Protein AF-0000000079820701 (afdb_homodimer)

Nearest PDB structures (foldseek):
  6puw-assembly1_A-2  TM=5.693E-01  e=1.554E+00  Saccharolobus solfataricus P2
  4y1d-assembly1_B  TM=5.508E-01  e=1.455E+00  Human immunodeficiency virus 1
  3hpg-assembly2_F  TM=4.164E-01  e=2.024E+00  Visna/maedi virus EV1 KV1772
  8gju-assembly1_K  TM=3.578E-01  e=2.466E+00  Homo sapiens
  6voy-assembly1_D  TM=5.155E-01  e=9.852E+00  Saccharolobus solfataricus P2

InterPro domains:
  IPR049251 Domain of unknown function DUF6884 [PF21818] (2-113)

Foldseek 3Di:
DDPVVVVVVVCCVVPHPADWDADPQPGTHGPPDPPDPPSDDCPPPDLVRLLVVLVVVQVVVCVVPVQLDEEDEDPDDPSNCDNCNVVSSVVSPYHYYYPQPPHDPVVSVVVVVVVD/DDPVVVVVVVCCVPPHPADWDADPQPGTHGPPDPPDPPSDDCPPPDLVRLLVVLVVVQVVVCVVPVQLDEEDEDPDDPSNCDNCNVVSSVVSPYHYYYPQPPHDPVVVVVVVVVVD

Structure (mmCIF, N/CA/C/O backbone):
data_AF-0000000079820701-model_v1
#
loop_
_entity.id
_entity.type
_entity.pdbx_d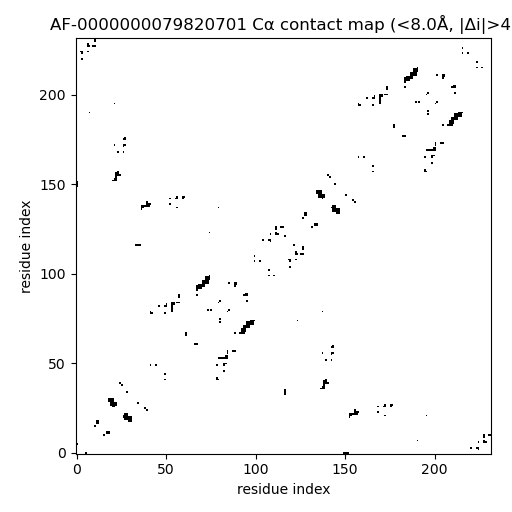escription
1 polymer 'DUF6884 domain-containing protein'
#
loop_
_atom_site.group_PDB
_atom_site.id
_atom_site.type_symbol
_atom_site.label_atom_id
_atom_site.label_alt_id
_atom_site.label_comp_id
_atom_site.label_asym_id
_atom_site.label_entity_id
_atom_site.label_seq_id
_atom_site.pdbx_PDB_ins_code
_atom_site.Cartn_x
_atom_site.Cartn_y
_atom_site.Cartn_z
_atom_site.occupancy
_atom_site.B_iso_or_equiv
_atom_site.auth_seq_id
_atom_site.auth_comp_id
_atom_site.auth_asym_id
_atom_site.auth_atom_id
_atom_site.pdbx_PDB_model_num
ATOM 1 N N . MET A 1 1 ? -4.242 -2.938 11.914 1 54 1 MET A N 1
ATOM 2 C CA . MET A 1 1 ? -4.184 -1.496 12.148 1 54 1 MET A CA 1
ATOM 3 C C . MET A 1 1 ? -3.914 -1.191 13.617 1 54 1 MET A C 1
ATOM 5 O O . MET A 1 1 ? -4.453 -1.857 14.5 1 54 1 MET A O 1
ATOM 9 N N . SER A 1 2 ? -2.832 -0.406 13.797 1 71.56 2 SER A N 1
ATOM 10 C CA . SER A 1 2 ? -2.408 -0.143 15.172 1 71.56 2 SER A CA 1
ATOM 11 C C . SER A 1 2 ? -3.424 0.724 15.906 1 71.56 2 SER A C 1
ATOM 13 O O . SER A 1 2 ? -4.164 1.486 15.281 1 71.56 2 SER A O 1
ATOM 15 N N . PRO A 1 3 ? -3.705 0.426 17.203 1 79.81 3 PRO A N 1
ATOM 16 C CA . PRO A 1 3 ? -4.602 1.26 18 1 79.81 3 PRO A CA 1
ATOM 17 C C . PRO A 1 3 ? -4.348 2.754 17.812 1 79.81 3 PRO A C 1
ATOM 19 O O . PRO A 1 3 ? -5.293 3.547 17.797 1 79.81 3 PRO A O 1
ATOM 22 N N . LEU A 1 4 ? -3.156 3.09 17.641 1 84.81 4 LEU A N 1
ATOM 23 C CA . LEU A 1 4 ? -2.803 4.492 17.453 1 84.81 4 LEU A CA 1
ATOM 24 C C . LEU A 1 4 ? -3.369 5.031 16.141 1 84.81 4 LEU A C 1
ATOM 26 O O . LEU A 1 4 ? -3.934 6.125 16.109 1 84.81 4 LEU A O 1
ATOM 30 N N . PHE A 1 5 ? -3.266 4.305 15.148 1 84.44 5 PHE A N 1
ATOM 31 C CA . PHE A 1 5 ? -3.805 4.734 13.867 1 84.44 5 PHE A CA 1
ATOM 32 C C . PHE A 1 5 ? -5.324 4.828 13.922 1 84.44 5 PHE A C 1
ATOM 34 O O . PHE A 1 5 ? -5.914 5.766 13.375 1 84.44 5 PHE A O 1
ATOM 41 N N . THR A 1 6 ? -5.844 3.869 14.539 1 83.38 6 THR A N 1
ATOM 42 C CA . THR A 1 6 ? -7.293 3.887 14.695 1 83.38 6 THR A CA 1
ATOM 43 C C . THR A 1 6 ? -7.746 5.156 15.406 1 83.38 6 THR A C 1
ATOM 45 O O . THR A 1 6 ? -8.727 5.785 15.008 1 83.38 6 THR A O 1
ATOM 48 N N . GLY A 1 7 ? -7.121 5.477 16.422 1 87.88 7 GLY A N 1
ATOM 49 C CA . GLY A 1 7 ? -7.41 6.711 17.125 1 87.88 7 GLY A CA 1
ATOM 50 C C . GLY A 1 7 ? -7.223 7.949 16.266 1 87.88 7 GLY A C 1
ATOM 51 O O . GLY A 1 7 ? -8.047 8.859 16.297 1 87.88 7 GLY A O 1
ATOM 52 N N . ARG A 1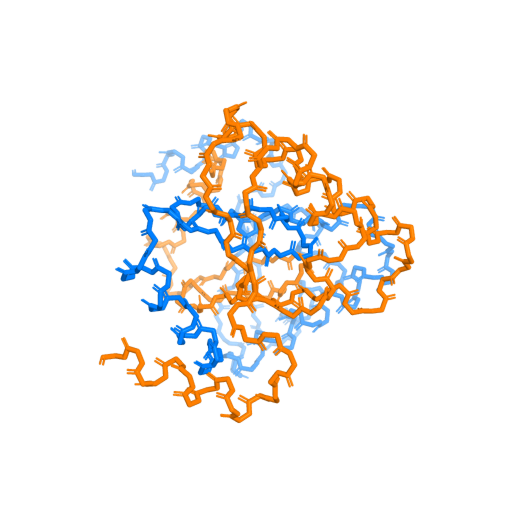 8 ? -6.16 7.996 15.516 1 90.5 8 ARG A N 1
ATOM 53 C CA . ARG A 1 8 ? -5.887 9.117 14.617 1 90.5 8 ARG A CA 1
ATOM 54 C C . ARG A 1 8 ? -6.988 9.266 13.578 1 90.5 8 ARG A C 1
ATOM 56 O O . ARG A 1 8 ? -7.465 10.375 13.312 1 90.5 8 ARG A O 1
ATOM 63 N N . ARG A 1 9 ? -7.312 8.211 13.047 1 87.81 9 ARG A N 1
ATOM 64 C CA . ARG A 1 9 ? -8.352 8.227 12.023 1 87.81 9 ARG A CA 1
ATOM 65 C C . ARG A 1 9 ? -9.68 8.703 12.594 1 87.81 9 ARG A C 1
ATOM 67 O O . ARG A 1 9 ? -10.344 9.547 11.992 1 87.81 9 ARG A O 1
ATOM 74 N N . ALA A 1 10 ? -10.031 8.125 13.672 1 89.75 10 ALA A N 1
ATOM 75 C CA . ALA A 1 10 ? -11.289 8.523 14.305 1 89.75 10 ALA A CA 1
ATOM 76 C C . ALA A 1 10 ? -11.312 10.016 14.594 1 89.75 10 ALA A C 1
ATOM 78 O O . ALA A 1 10 ? -12.336 10.68 14.391 1 89.75 10 ALA A O 1
ATOM 79 N N . TRP A 1 11 ? -10.227 10.539 15.078 1 93.62 11 TRP A N 1
ATOM 80 C CA . TRP A 1 11 ? -10.094 11.969 15.336 1 93.62 11 TRP A CA 1
ATOM 81 C C . TRP A 1 11 ? -10.297 12.773 14.055 1 93.62 11 TRP A C 1
ATOM 83 O O . TRP A 1 11 ? -11.078 13.727 14.031 1 93.62 11 TRP A O 1
ATOM 93 N N . ALA A 1 12 ? -9.625 12.383 13 1 92.81 12 ALA A N 1
ATOM 94 C CA . ALA A 1 12 ? -9.68 13.102 11.734 1 92.81 12 ALA A CA 1
ATOM 95 C C . ALA A 1 12 ? -11.094 13.086 11.156 1 92.81 12 ALA A C 1
ATOM 97 O O . ALA A 1 12 ? -11.586 14.109 10.672 1 92.81 12 ALA A O 1
ATOM 98 N N . GLU A 1 13 ? -11.711 11.969 11.289 1 91.62 13 GLU A N 1
ATOM 99 C CA . GLU A 1 13 ? -13.055 11.812 10.742 1 91.62 13 GLU A CA 1
ATOM 100 C C . GLU A 1 13 ? -14.062 12.664 11.5 1 91.62 13 GLU A C 1
ATOM 102 O O . GLU A 1 13 ? -15.039 13.148 10.922 1 91.62 13 GLU A O 1
ATOM 107 N N . ARG A 1 14 ? -13.789 12.883 12.758 1 93.12 14 ARG A N 1
ATOM 108 C CA . ARG A 1 14 ? -14.727 13.602 13.609 1 93.12 14 ARG A CA 1
ATOM 109 C C . ARG A 1 14 ? -14.445 15.102 13.586 1 93.12 14 ARG A C 1
ATOM 111 O O . ARG A 1 14 ? -15.367 15.914 13.695 1 93.12 14 ARG A O 1
ATOM 118 N N . HIS A 1 15 ? -13.18 15.508 13.398 1 94.56 15 HIS A N 1
ATOM 119 C CA . HIS A 1 15 ? -12.82 16.891 13.703 1 94.56 15 HIS A CA 1
ATOM 120 C C . HIS A 1 15 ? -12.352 17.625 12.453 1 94.56 15 HIS A C 1
ATOM 122 O O . HIS A 1 15 ? -12.227 18.859 12.461 1 94.56 15 HIS A O 1
ATOM 128 N N . CYS A 1 16 ? -12.156 16.922 11.422 1 94.12 16 CYS A N 1
ATOM 129 C CA . CYS A 1 16 ? -11.602 17.562 10.234 1 94.12 16 CYS A CA 1
ATOM 130 C C . CYS A 1 16 ? -12.578 17.484 9.062 1 94.12 16 CYS A C 1
ATOM 132 O O . CYS A 1 16 ? -13.383 16.547 8.977 1 94.12 16 CYS A O 1
ATOM 134 N N . ASP A 1 17 ? -12.523 18.516 8.211 1 93.25 17 ASP A N 1
ATOM 135 C CA . ASP A 1 17 ? -13.359 18.5 7.016 1 93.25 17 ASP A CA 1
ATOM 136 C C . ASP A 1 17 ? -12.922 17.406 6.055 1 93.25 17 ASP A C 1
ATOM 138 O O . ASP A 1 17 ? -13.742 16.828 5.344 1 93.25 17 ASP A O 1
ATOM 142 N N . THR A 1 18 ? -11.57 17.219 5.918 1 91.94 18 THR A N 1
ATOM 143 C CA . THR A 1 18 ? -10.969 16.156 5.133 1 91.94 18 THR A CA 1
ATOM 144 C C . THR A 1 18 ? -9.68 15.656 5.789 1 91.94 18 THR A C 1
ATOM 146 O O . THR A 1 18 ? -9.188 16.266 6.738 1 91.94 18 THR A O 1
ATOM 149 N N . TRP A 1 19 ? -9.336 14.391 5.441 1 93.12 19 TRP A N 1
ATOM 150 C CA . TRP A 1 19 ? -8.094 13.852 5.98 1 93.12 19 TRP A CA 1
ATOM 151 C C . TRP A 1 19 ? -7.43 12.906 4.984 1 93.12 19 TRP A C 1
ATOM 153 O O . TRP A 1 19 ? -8.055 12.484 4.012 1 93.12 19 TRP A O 1
ATOM 163 N N . TYR A 1 20 ? -6.113 12.789 5.176 1 91.25 20 TYR A N 1
ATOM 164 C CA . TYR A 1 20 ? -5.297 11.945 4.312 1 91.25 20 TYR A CA 1
ATOM 165 C C . TYR A 1 20 ? -4.41 11.016 5.137 1 91.25 20 TYR A C 1
ATOM 167 O O . TYR A 1 20 ? -4.062 11.336 6.277 1 91.25 20 TYR A O 1
ATOM 175 N N . VAL A 1 21 ? -4.086 9.953 4.516 1 86.5 21 VAL A N 1
ATOM 176 C CA . VAL A 1 21 ? -3.039 9.086 5.035 1 86.5 21 VAL A CA 1
ATOM 177 C C . VAL A 1 21 ? -1.747 9.305 4.25 1 86.5 21 VAL A C 1
ATOM 179 O O . VAL A 1 21 ? -1.775 9.469 3.029 1 86.5 21 VAL A O 1
ATOM 182 N N . VAL A 1 22 ? -0.662 9.383 4.988 1 87.25 22 VAL A N 1
ATOM 183 C CA . VAL A 1 22 ? 0.621 9.477 4.301 1 87.25 22 VAL A CA 1
ATOM 184 C C . VAL A 1 22 ? 1.36 8.141 4.406 1 87.25 22 VAL A C 1
ATOM 186 O O . VAL A 1 22 ? 1.304 7.473 5.441 1 87.25 22 VAL A O 1
ATOM 189 N N . SER A 1 23 ? 1.969 7.754 3.299 1 80.75 23 SER A N 1
ATOM 190 C CA . SER A 1 23 ? 2.814 6.566 3.246 1 80.75 23 SER A CA 1
ATOM 191 C C . SER A 1 23 ? 4.121 6.848 2.512 1 80.75 23 SER A C 1
ATOM 193 O O . SER A 1 23 ? 4.168 7.707 1.628 1 80.75 23 SER A O 1
ATOM 195 N N . ALA A 1 24 ? 5.172 6.199 2.979 1 78.5 24 ALA A N 1
ATOM 196 C CA . ALA A 1 24 ? 6.461 6.344 2.305 1 78.5 24 ALA A CA 1
ATOM 197 C C . ALA A 1 24 ? 6.34 6.02 0.819 1 78.5 24 ALA A C 1
ATOM 199 O O . ALA A 1 24 ? 6.98 6.664 -0.017 1 78.5 24 ALA A O 1
ATOM 200 N N 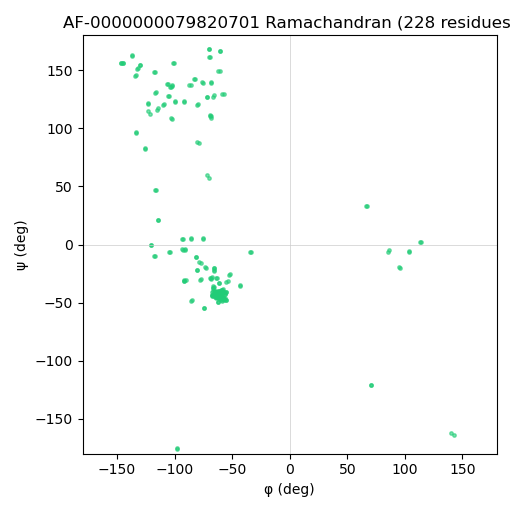. LEU A 1 25 ? 5.488 5.16 0.494 1 72.12 25 LEU A N 1
ATOM 201 C CA . LEU A 1 25 ? 5.391 4.672 -0.878 1 72.12 25 LEU A CA 1
ATOM 202 C C . LEU A 1 25 ? 4.504 5.586 -1.716 1 72.12 25 LEU A C 1
ATOM 204 O O . LEU A 1 25 ? 4.906 6.039 -2.791 1 72.12 25 LEU A O 1
ATOM 208 N N . HIS A 1 26 ? 3.32 5.969 -1.272 1 75.12 26 HIS A N 1
ATOM 209 C CA . HIS A 1 26 ? 2.307 6.625 -2.092 1 75.12 26 HIS A CA 1
ATOM 210 C C . HIS A 1 26 ? 2.23 8.117 -1.788 1 75.12 26 HIS A C 1
ATOM 212 O O . HIS A 1 26 ? 1.608 8.875 -2.535 1 75.12 26 HIS A O 1
ATOM 218 N N . GLY A 1 27 ? 2.975 8.5 -0.773 1 82.81 27 GLY A N 1
ATOM 219 C CA . GLY A 1 27 ? 2.826 9.883 -0.344 1 82.81 27 GLY A CA 1
ATOM 220 C C . GLY A 1 27 ? 1.496 10.164 0.333 1 82.81 27 GLY A C 1
ATOM 221 O O . GLY A 1 27 ? 1.171 9.539 1.348 1 82.81 27 GLY A O 1
ATOM 222 N N . LEU A 1 28 ? 0.81 11.109 -0.327 1 87.81 28 LEU A N 1
ATOM 223 C CA . LEU A 1 28 ? -0.474 11.539 0.217 1 87.81 28 LEU A CA 1
ATOM 224 C C . LEU A 1 28 ? -1.616 10.711 -0.37 1 87.81 28 LEU A C 1
ATOM 226 O O . LEU A 1 28 ? -1.787 10.664 -1.59 1 87.81 28 LEU A O 1
ATOM 230 N N . ILE A 1 29 ? -2.393 10.062 0.502 1 81.94 29 ILE A N 1
ATOM 231 C CA . ILE A 1 29 ? -3.463 9.18 0.06 1 81.94 29 ILE A CA 1
ATOM 232 C C . ILE A 1 29 ? -4.793 9.641 0.649 1 81.94 29 ILE A C 1
ATOM 234 O O . ILE A 1 29 ? -4.926 9.773 1.868 1 81.94 29 ILE A O 1
ATOM 238 N N . HIS A 1 30 ? -5.719 9.922 -0.235 1 85.12 30 HIS A N 1
ATOM 239 C CA . HIS A 1 30 ? -7.074 10.195 0.231 1 85.12 30 HIS A CA 1
ATOM 240 C C . HIS A 1 30 ? -7.793 8.906 0.623 1 85.12 30 HIS A C 1
ATOM 242 O O . HIS A 1 30 ? -7.621 7.871 -0.028 1 85.12 30 HIS A O 1
ATOM 248 N N . PRO A 1 31 ? -8.562 8.977 1.736 1 75.69 31 PRO A N 1
ATOM 249 C CA . PRO A 1 31 ? -9.227 7.758 2.215 1 75.69 31 PRO A CA 1
ATOM 250 C C . PRO A 1 31 ? -10.055 7.074 1.133 1 75.69 31 PRO A C 1
ATOM 252 O O . PRO A 1 31 ? -10.258 5.855 1.177 1 75.69 31 PRO A O 1
ATOM 255 N N . ASN A 1 32 ? -10.492 7.84 0.187 1 71.12 32 ASN A N 1
ATOM 256 C CA . ASN A 1 32 ? -11.328 7.277 -0.867 1 71.12 32 ASN A CA 1
ATOM 257 C C . ASN A 1 32 ? -10.5 6.844 -2.07 1 71.12 32 ASN A C 1
ATOM 259 O O . ASN A 1 32 ? -11.039 6.336 -3.057 1 71.12 32 ASN A O 1
ATOM 263 N N . ASP A 1 33 ? -9.203 7.18 -1.904 1 66.25 33 ASP A N 1
ATOM 264 C CA . ASP A 1 33 ? -8.336 6.746 -2.996 1 66.25 33 ASP A CA 1
ATOM 265 C C . ASP A 1 33 ? -8.25 5.223 -3.049 1 66.25 33 ASP A C 1
ATOM 267 O O . ASP A 1 33 ? -8.195 4.562 -2.01 1 66.25 33 ASP A O 1
ATOM 271 N N . ILE A 1 34 ? -8.508 4.641 -4.152 1 49.69 34 ILE A N 1
ATOM 272 C CA . ILE A 1 34 ? -8.289 3.213 -4.359 1 49.69 34 ILE A CA 1
ATOM 273 C C . ILE A 1 34 ? -6.809 2.949 -4.621 1 49.69 34 ILE A C 1
ATOM 275 O O . ILE A 1 34 ? -6.258 3.406 -5.625 1 49.69 34 ILE A O 1
ATOM 279 N N . ILE A 1 35 ? -6.133 2.779 -3.529 1 53.22 35 ILE A N 1
ATOM 280 C CA . ILE A 1 35 ? -4.723 2.455 -3.711 1 53.22 35 ILE A CA 1
ATOM 281 C C . ILE A 1 35 ? -4.586 1.057 -4.309 1 53.22 35 ILE A C 1
ATOM 283 O O . ILE A 1 35 ? -5.184 0.1 -3.811 1 53.22 35 ILE A O 1
ATOM 287 N N . SER A 1 36 ? -4.195 1.113 -5.527 1 51.69 36 SER A N 1
ATOM 288 C CA . SER A 1 36 ? -3.975 -0.188 -6.148 1 51.69 36 SER A CA 1
ATOM 289 C C . SER A 1 36 ? -2.768 -0.893 -5.539 1 51.69 36 SER A C 1
ATOM 291 O O . SER A 1 36 ? -1.712 -0.281 -5.355 1 51.69 36 SER A O 1
ATOM 293 N N . PRO A 1 37 ? -2.988 -1.929 -4.82 1 51.12 37 PRO A N 1
ATOM 294 C CA . PRO A 1 37 ? -1.819 -2.688 -4.371 1 51.12 37 PRO A CA 1
ATOM 295 C C . PRO A 1 37 ? -0.679 -2.672 -5.383 1 51.12 37 PRO A C 1
ATOM 297 O O . PRO A 1 37 ? 0.456 -3.02 -5.047 1 51.12 37 PRO A O 1
ATOM 300 N N . TYR A 1 38 ? -0.94 -2.1 -6.551 1 52.59 38 TYR A N 1
ATOM 301 C CA . TYR A 1 38 ? -0.071 -2.289 -7.707 1 52.59 38 TYR A CA 1
ATOM 302 C C . TYR A 1 38 ? 0.965 -1.174 -7.797 1 52.59 38 TYR A C 1
ATOM 304 O O . TYR A 1 38 ? 1.851 -1.21 -8.656 1 52.59 38 TYR A O 1
ATOM 312 N N . ASP A 1 39 ? 1.06 -0.337 -6.934 1 55.75 39 ASP A N 1
ATOM 313 C CA . ASP A 1 39 ? 1.867 0.851 -7.191 1 55.75 39 ASP A CA 1
ATOM 314 C C . ASP A 1 39 ? 3.355 0.547 -7.039 1 55.75 39 ASP A C 1
ATOM 316 O O . ASP A 1 39 ? 4.199 1.264 -7.578 1 55.75 39 ASP A O 1
ATOM 320 N N . VAL A 1 40 ? 3.643 -0.478 -6.48 1 59.31 40 VAL A N 1
ATOM 321 C CA . VAL A 1 40 ? 5.055 -0.848 -6.465 1 59.31 40 VAL A CA 1
ATOM 322 C C . VAL A 1 40 ? 5.262 -2.125 -7.277 1 59.31 40 VAL A C 1
ATOM 324 O O . VAL A 1 40 ? 4.547 -3.111 -7.086 1 59.31 40 VAL A O 1
ATOM 327 N N . THR A 1 41 ? 6.109 -1.94 -8.414 1 68.81 41 THR A N 1
ATOM 328 C CA . THR A 1 41 ? 6.363 -3.09 -9.281 1 68.81 41 THR A CA 1
ATOM 329 C C . THR A 1 41 ? 7.738 -3.686 -8.992 1 68.81 41 THR A C 1
ATOM 331 O O . THR A 1 41 ? 8.586 -3.035 -8.375 1 68.81 41 THR A O 1
ATOM 334 N N . LEU A 1 42 ? 7.953 -4.969 -9.297 1 78.44 42 LEU A N 1
ATOM 335 C CA . LEU A 1 42 ? 9.234 -5.664 -9.227 1 78.44 42 LEU A CA 1
ATOM 336 C C . LEU A 1 42 ? 10.133 -5.262 -10.391 1 78.44 42 LEU A C 1
ATOM 338 O O . LEU A 1 42 ? 11.297 -5.684 -10.453 1 78.44 42 LEU A O 1
ATOM 342 N N . ILE A 1 43 ? 9.523 -4.301 -11.078 1 71.62 43 ILE A N 1
ATOM 343 C CA . ILE A 1 43 ? 10.297 -3.873 -12.242 1 71.62 43 ILE A CA 1
ATOM 344 C C . ILE A 1 43 ? 11.516 -3.078 -11.781 1 71.62 43 ILE A C 1
ATOM 346 O O . ILE A 1 43 ? 11.398 -2.162 -10.961 1 71.62 43 ILE A O 1
ATOM 350 N N . GLY A 1 44 ? 12.742 -3.453 -12.227 1 75.25 44 GLY A N 1
ATOM 351 C CA . GLY A 1 44 ? 13.977 -2.756 -11.898 1 75.25 44 GLY A CA 1
ATOM 352 C C . GLY A 1 44 ? 14.703 -3.357 -10.711 1 75.25 44 GLY A C 1
ATOM 353 O O . GLY A 1 44 ? 15.828 -2.957 -10.398 1 75.25 44 GLY A O 1
ATOM 354 N N . ALA A 1 45 ? 13.992 -4.102 -9.953 1 80.5 45 ALA A N 1
ATOM 355 C CA . ALA A 1 45 ? 14.648 -4.805 -8.852 1 80.5 45 ALA A CA 1
ATOM 356 C C . ALA A 1 45 ? 15.695 -5.785 -9.375 1 80.5 45 ALA A C 1
ATOM 358 O O . ALA A 1 45 ? 15.586 -6.281 -10.492 1 80.5 45 ALA A O 1
ATOM 359 N N . SER A 1 46 ? 16.734 -5.965 -8.531 1 88.31 46 SER A N 1
ATOM 360 C CA . SER A 1 46 ? 17.766 -6.938 -8.898 1 88.31 46 SER A CA 1
ATOM 361 C C . SER A 1 46 ? 17.219 -8.367 -8.812 1 88.31 46 SER A C 1
ATOM 363 O O . SER A 1 46 ? 16.188 -8.609 -8.188 1 88.31 46 SER A O 1
ATOM 365 N N . ALA A 1 47 ? 17.953 -9.273 -9.492 1 90 47 ALA A N 1
ATOM 366 C CA . ALA A 1 47 ? 17.594 -10.688 -9.43 1 90 47 ALA A CA 1
ATOM 367 C C . ALA A 1 47 ? 17.547 -11.172 -7.984 1 90 47 ALA A C 1
ATOM 369 O O . ALA A 1 47 ? 16.656 -11.938 -7.613 1 90 47 ALA A O 1
ATOM 370 N N . ALA A 1 48 ? 18.484 -10.734 -7.23 1 91.56 48 ALA A N 1
ATOM 371 C CA . ALA A 1 48 ? 18.547 -11.117 -5.824 1 91.56 48 ALA A CA 1
ATOM 372 C C . ALA A 1 48 ? 17.344 -10.578 -5.059 1 91.56 48 ALA A C 1
ATOM 374 O O . ALA A 1 48 ? 16.75 -11.289 -4.238 1 91.56 48 ALA A O 1
ATOM 375 N N . GLU A 1 49 ? 17 -9.414 -5.316 1 85.94 49 GLU A N 1
ATOM 376 C CA . GLU A 1 49 ? 15.828 -8.805 -4.684 1 85.94 49 GLU A CA 1
ATOM 377 C C . GLU A 1 49 ? 14.539 -9.523 -5.09 1 85.94 49 GLU A C 1
ATOM 379 O O . GLU A 1 49 ? 13.664 -9.75 -4.258 1 85.94 49 GLU A O 1
ATOM 384 N N . LYS A 1 50 ? 14.5 -9.859 -6.348 1 92.31 50 LYS A N 1
ATOM 385 C CA . LYS A 1 50 ? 13.328 -10.57 -6.859 1 92.31 50 LYS A CA 1
ATOM 386 C C . LYS A 1 50 ? 13.219 -11.961 -6.25 1 92.31 50 LYS A C 1
ATOM 388 O O . LYS A 1 50 ? 12.125 -12.422 -5.934 1 92.31 50 LYS A O 1
ATOM 393 N N . ARG A 1 51 ? 14.312 -12.617 -6.039 1 92.94 51 ARG A N 1
ATOM 394 C CA . ARG A 1 51 ? 14.32 -13.938 -5.414 1 92.94 51 ARG A CA 1
ATOM 395 C C . ARG A 1 51 ? 13.891 -13.852 -3.953 1 92.94 51 ARG A C 1
ATOM 397 O O . ARG A 1 51 ? 13.141 -14.703 -3.469 1 92.94 51 ARG A O 1
ATOM 404 N N . ARG A 1 52 ? 14.406 -12.875 -3.268 1 91.25 52 ARG A N 1
ATOM 405 C CA . ARG A 1 52 ? 14.008 -12.68 -1.876 1 91.25 52 ARG A CA 1
ATOM 406 C C . ARG A 1 52 ? 12.508 -12.406 -1.766 1 91.25 52 ARG A C 1
ATOM 408 O O . ARG A 1 52 ? 11.844 -12.938 -0.88 1 91.25 52 ARG A O 1
ATOM 415 N N . TRP A 1 53 ? 12.047 -11.578 -2.602 1 90.38 53 TRP A N 1
ATOM 416 C CA . TRP A 1 53 ? 10.617 -11.289 -2.645 1 90.38 53 TRP A CA 1
ATOM 417 C C . TRP A 1 53 ? 9.812 -12.562 -2.881 1 90.38 53 TRP A C 1
ATOM 419 O O . TRP A 1 53 ? 8.836 -12.828 -2.174 1 90.38 53 TRP A O 1
ATOM 429 N N . ALA A 1 54 ? 10.258 -13.359 -3.873 1 94.12 54 ALA A N 1
ATOM 430 C CA . ALA A 1 54 ? 9.57 -14.609 -4.195 1 94.12 54 ALA A CA 1
ATOM 431 C C . ALA A 1 54 ? 9.555 -15.547 -3 1 94.12 54 ALA A C 1
ATOM 433 O O . ALA A 1 54 ? 8.531 -16.188 -2.715 1 94.12 54 ALA A O 1
ATOM 434 N N . SER A 1 55 ? 10.625 -15.602 -2.33 1 94.19 55 SER A N 1
ATOM 435 C CA . SER A 1 55 ? 10.719 -16.438 -1.139 1 94.19 55 SER A CA 1
ATOM 436 C C . SER A 1 55 ? 9.766 -15.969 -0.052 1 94.19 55 SER A C 1
ATOM 438 O O . SER A 1 55 ? 9.117 -16.781 0.614 1 94.19 55 SER A O 1
ATOM 440 N N . ARG A 1 56 ? 9.711 -14.703 0.076 1 91.38 56 ARG A N 1
ATOM 441 C CA . ARG A 1 56 ? 8.797 -14.133 1.056 1 91.38 56 ARG A CA 1
ATOM 442 C C . ARG A 1 56 ? 7.348 -14.461 0.717 1 91.38 56 ARG A C 1
ATOM 444 O O . ARG A 1 56 ? 6.586 -14.906 1.583 1 91.38 56 ARG A O 1
ATOM 451 N N . VAL A 1 57 ? 6.973 -14.312 -0.513 1 93.31 57 VAL A N 1
ATOM 452 C CA . VAL A 1 57 ? 5.613 -14.594 -0.967 1 93.31 57 VAL A CA 1
ATOM 453 C C . VAL A 1 57 ? 5.301 -16.078 -0.765 1 93.31 57 VAL A C 1
ATOM 455 O O . VAL A 1 57 ? 4.219 -16.422 -0.29 1 93.31 57 VAL A O 1
ATOM 458 N N . LEU A 1 58 ? 6.277 -16.922 -1.141 1 94.81 58 LEU A N 1
ATOM 459 C CA . LEU A 1 58 ? 6.105 -18.359 -0.973 1 94.81 58 LEU A CA 1
ATOM 460 C C . LEU A 1 58 ? 5.887 -18.719 0.494 1 94.81 58 LEU A C 1
ATOM 462 O O . LEU A 1 58 ? 5.012 -19.516 0.819 1 94.81 58 LEU A O 1
ATOM 466 N N . GLY A 1 59 ? 6.656 -18.125 1.354 1 94.31 59 GLY A N 1
ATOM 467 C CA . GLY A 1 59 ? 6.473 -18.344 2.781 1 94.31 59 GLY A CA 1
ATOM 468 C C . GLY A 1 59 ? 5.105 -17.906 3.277 1 94.31 59 GLY A C 1
ATOM 469 O O . GLY A 1 59 ? 4.453 -18.625 4.031 1 94.31 59 GLY A O 1
ATOM 470 N N . GLN A 1 60 ? 4.629 -16.75 2.889 1 91.25 60 GLN A N 1
ATOM 471 C CA . GLN A 1 60 ? 3.311 -16.25 3.254 1 91.25 60 GLN A CA 1
ATOM 472 C C . GLN A 1 60 ? 2.211 -17.188 2.781 1 91.25 60 GLN A C 1
ATOM 474 O O . GLN A 1 60 ? 1.233 -17.422 3.496 1 91.25 60 GLN A O 1
ATOM 479 N N . PHE A 1 61 ? 2.412 -17.703 1.599 1 95.06 61 PHE A N 1
ATOM 480 C CA . PHE A 1 61 ? 1.438 -18.625 1.026 1 95.06 61 PHE A CA 1
ATOM 481 C C . PHE A 1 61 ? 1.41 -19.938 1.805 1 95.06 61 PHE A C 1
ATOM 483 O O . PHE A 1 61 ? 0.337 -20.469 2.111 1 95.06 61 PHE A O 1
ATOM 490 N N . ARG A 1 62 ? 2.572 -20.438 2.115 1 94.56 62 ARG A N 1
ATOM 491 C CA . ARG A 1 62 ? 2.686 -21.672 2.879 1 94.56 62 ARG A CA 1
ATOM 492 C C . ARG A 1 62 ? 2 -21.547 4.234 1 94.56 62 ARG A C 1
ATOM 494 O O . ARG A 1 62 ? 1.366 -22.484 4.707 1 94.56 62 ARG A O 1
ATOM 501 N N . ASP A 1 63 ? 2.125 -20.422 4.836 1 92.94 63 ASP A N 1
ATOM 502 C CA . ASP A 1 63 ? 1.505 -20.172 6.133 1 92.94 63 ASP A CA 1
ATOM 503 C C . ASP A 1 63 ? -0.016 -20.281 6.047 1 92.94 63 ASP A C 1
ATOM 505 O O . ASP A 1 63 ? -0.667 -20.75 6.984 1 92.94 63 ASP A O 1
ATOM 509 N N . ARG A 1 64 ? -0.534 -19.906 4.93 1 91.06 64 ARG A N 1
ATOM 510 C CA . ARG A 1 64 ? -1.982 -19.859 4.758 1 91.06 64 ARG A CA 1
ATOM 511 C C . ARG A 1 64 ? -2.496 -21.188 4.199 1 91.06 64 ARG A C 1
ATOM 513 O O . ARG A 1 64 ? -3.656 -21.547 4.41 1 91.06 64 ARG A O 1
ATOM 520 N N . HIS A 1 65 ? -1.6 -21.766 3.408 1 94.06 65 HIS A N 1
ATOM 521 C CA . HIS A 1 65 ? -1.919 -23.031 2.779 1 94.06 65 HIS A CA 1
ATOM 522 C C . HIS A 1 65 ? -0.852 -24.078 3.08 1 94.06 65 HIS A C 1
ATOM 524 O O . HIS A 1 65 ? -0.026 -24.391 2.221 1 94.06 65 HIS A O 1
ATOM 530 N N . PRO A 1 66 ? -0.992 -24.703 4.301 1 88.75 66 PRO A N 1
ATOM 531 C CA . PRO A 1 66 ? 0.071 -25.625 4.703 1 88.75 66 PRO A CA 1
ATOM 532 C C . PRO A 1 66 ? 0.046 -26.938 3.92 1 88.75 66 PRO A C 1
ATOM 534 O O . PRO A 1 66 ? 1.067 -27.625 3.818 1 88.75 66 PRO A O 1
ATOM 537 N N . SER A 1 67 ? -1.129 -27.156 3.363 1 83 67 SER A N 1
ATOM 538 C CA . SER A 1 67 ? -1.228 -28.375 2.557 1 83 67 SER A CA 1
ATOM 539 C C . SER A 1 67 ? -1.173 -28.047 1.066 1 83 67 SER A C 1
ATOM 541 O O . SER A 1 67 ? -1.973 -27.25 0.568 1 83 67 SER A O 1
ATOM 543 N N . GLY A 1 68 ? -0.227 -28.312 0.402 1 80.88 68 GLY A N 1
ATOM 544 C CA . GLY A 1 68 ? -0.044 -28.047 -1.018 1 80.88 68 GLY A CA 1
ATOM 545 C C . GLY A 1 68 ? -0.896 -28.938 -1.9 1 80.88 68 GLY A C 1
ATOM 546 O O . GLY A 1 68 ? -0.375 -29.828 -2.59 1 80.88 68 GLY A O 1
ATOM 547 N N . SER A 1 69 ? -2.225 -28.891 -1.767 1 87.12 69 SER A N 1
ATOM 548 C CA . SER A 1 69 ? -3.104 -29.672 -2.629 1 87.12 69 SER A CA 1
ATOM 549 C C . SER A 1 69 ? -4.102 -28.781 -3.357 1 87.12 69 SER A C 1
ATOM 551 O O . SER A 1 69 ? -4.84 -28.031 -2.725 1 87.12 69 SER A O 1
ATOM 553 N N . GLY A 1 70 ? -3.969 -28.75 -4.617 1 94.38 70 GLY A N 1
ATOM 554 C CA . GLY A 1 70 ? -4.867 -27.953 -5.434 1 94.38 70 GLY A CA 1
ATOM 555 C C . GLY A 1 70 ? -4.16 -27.234 -6.57 1 94.38 70 GLY A C 1
ATOM 556 O O . GLY A 1 70 ? -3.1 -27.672 -7.023 1 94.38 70 GLY A O 1
ATOM 557 N N . THR A 1 71 ? -4.863 -26.266 -7.055 1 96.69 71 THR A N 1
ATOM 558 C CA . THR A 1 71 ? -4.34 -25.516 -8.195 1 96.69 71 THR A CA 1
ATOM 559 C C . THR A 1 71 ? -4.109 -24.062 -7.82 1 96.69 71 THR A C 1
ATOM 561 O O . THR A 1 71 ? -4.938 -23.453 -7.145 1 96.69 71 THR A O 1
ATOM 564 N N . VAL A 1 72 ? -2.918 -23.641 -8.172 1 96.81 72 VAL A N 1
ATOM 565 C CA . VAL A 1 72 ? -2.623 -22.203 -8.078 1 96.81 72 VAL A CA 1
ATOM 566 C C . VAL A 1 72 ? -2.512 -21.609 -9.484 1 96.81 72 VAL A C 1
ATOM 568 O O . VAL A 1 72 ? -1.683 -22.047 -10.289 1 96.81 72 VAL A O 1
ATOM 571 N N . GLU A 1 73 ? -3.422 -20.562 -9.773 1 96.88 73 GLU A N 1
ATOM 572 C CA . GLU A 1 73 ? -3.373 -19.844 -11.039 1 96.88 73 GLU A CA 1
ATOM 573 C C . GLU A 1 73 ? -2.734 -18.469 -10.867 1 96.88 73 GLU A C 1
ATOM 575 O O . GLU A 1 73 ? -3.053 -17.75 -9.922 1 96.88 73 GLU A O 1
ATOM 580 N N . PHE A 1 74 ? -1.847 -18.141 -11.805 1 95.75 74 PHE A N 1
ATOM 581 C CA . PHE A 1 74 ? -1.262 -16.797 -11.828 1 95.75 74 PHE A CA 1
ATOM 582 C C . PHE A 1 74 ? -1.966 -15.922 -12.852 1 95.75 74 PHE A C 1
ATOM 584 O O . PHE A 1 74 ? -2.061 -16.281 -14.023 1 95.75 74 PHE A O 1
ATOM 591 N N . HIS A 1 75 ? -2.488 -14.828 -12.43 1 93.12 75 HIS A N 1
ATOM 592 C CA . HIS A 1 75 ? -3.027 -13.766 -13.273 1 93.12 75 HIS A CA 1
ATOM 593 C C . HIS A 1 75 ? -2.232 -12.477 -13.109 1 93.12 75 HIS A C 1
ATOM 595 O O . HIS A 1 75 ? -2.807 -11.422 -12.844 1 93.12 75 HIS A O 1
ATOM 601 N N . ALA A 1 76 ? -0.903 -12.648 -13.164 1 88 76 ALA A N 1
ATOM 602 C CA . ALA A 1 76 ? 0.047 -11.555 -12.953 1 88 76 ALA A CA 1
ATOM 603 C C . ALA A 1 76 ? 1.179 -11.609 -13.977 1 88 76 ALA A C 1
ATOM 605 O O . ALA A 1 76 ? 1.383 -12.641 -14.633 1 88 76 ALA A O 1
ATOM 606 N N . GLY A 1 77 ? 1.828 -10.516 -14.086 1 85.12 77 GLY A N 1
ATOM 607 C CA . GLY A 1 77 ? 2.949 -10.461 -15.016 1 85.12 77 GLY A CA 1
ATOM 608 C C . GLY A 1 77 ? 4.051 -11.445 -14.68 1 85.12 77 GLY A C 1
ATOM 609 O O . GLY A 1 77 ? 4.059 -12.039 -13.602 1 85.12 77 GLY A O 1
ATOM 610 N N . GLY A 1 78 ? 4.961 -11.688 -15.562 1 85.5 78 GLY A N 1
ATOM 611 C CA . GLY A 1 78 ? 5.965 -12.734 -15.492 1 85.5 78 GLY A CA 1
ATOM 612 C C . GLY A 1 78 ? 6.844 -12.641 -14.258 1 85.5 78 GLY A C 1
ATOM 613 O O . GLY A 1 78 ? 7.172 -13.656 -13.641 1 85.5 78 GLY A O 1
ATOM 614 N N . ASP A 1 79 ? 7.207 -11.461 -13.844 1 85.12 79 ASP A N 1
ATOM 615 C CA . ASP A 1 79 ? 8.102 -11.281 -12.703 1 85.12 79 ASP A CA 1
ATOM 616 C C . ASP A 1 79 ? 7.445 -11.766 -11.414 1 85.12 79 ASP A C 1
ATOM 618 O O . ASP A 1 79 ? 8.133 -12.211 -10.492 1 85.12 79 ASP A O 1
ATOM 622 N N . TYR A 1 80 ? 6.141 -11.859 -11.414 1 88.06 80 TYR A N 1
ATOM 623 C CA . TYR A 1 80 ? 5.434 -12.203 -10.18 1 88.06 80 TYR A CA 1
ATOM 624 C C . TYR A 1 80 ? 5.242 -13.703 -10.062 1 88.06 80 TYR A C 1
ATOM 626 O O . TYR A 1 80 ? 4.715 -14.195 -9.062 1 88.06 80 TYR A O 1
ATOM 634 N N . ARG A 1 81 ? 5.629 -14.43 -11.031 1 90 81 ARG A N 1
ATOM 635 C CA . ARG A 1 81 ? 5.539 -15.883 -10.953 1 90 81 ARG A CA 1
ATOM 636 C C . ARG A 1 81 ? 6.914 -16.531 -11.109 1 90 81 ARG A C 1
ATOM 638 O O . ARG A 1 81 ? 7.062 -17.734 -10.945 1 90 81 ARG A O 1
ATOM 645 N N . ALA A 1 82 ? 7.844 -15.664 -11.281 1 90.94 82 ALA A N 1
ATOM 646 C CA . ALA A 1 82 ? 9.195 -16.125 -11.555 1 90.94 82 ALA A CA 1
ATOM 647 C C . ALA A 1 82 ? 10.047 -16.125 -10.289 1 90.94 82 ALA A C 1
ATOM 649 O O . ALA A 1 82 ? 9.516 -16.094 -9.18 1 90.94 82 ALA A O 1
ATOM 650 N N . HIS A 1 83 ? 11.352 -16.453 -10.477 1 93.5 83 HIS A N 1
ATOM 651 C CA . HIS A 1 83 ? 12.375 -16.312 -9.445 1 93.5 83 HIS A CA 1
ATOM 652 C C . HIS A 1 83 ? 12.133 -17.281 -8.289 1 93.5 83 HIS A C 1
ATOM 654 O O . HIS A 1 83 ? 12.344 -16.922 -7.125 1 93.5 83 HIS A O 1
ATOM 660 N N . GLY A 1 84 ? 11.609 -18.406 -8.578 1 94.12 84 GLY A N 1
ATOM 661 C CA . GLY A 1 84 ? 11.5 -19.453 -7.586 1 94.12 84 GLY A CA 1
ATOM 662 C C . GLY A 1 84 ? 10.102 -19.609 -7.027 1 94.12 84 GLY A C 1
ATOM 663 O O . GLY A 1 84 ? 9.812 -20.562 -6.305 1 94.12 84 GLY A O 1
ATOM 664 N N . LEU A 1 85 ? 9.227 -18.703 -7.426 1 95.88 85 LEU A N 1
ATOM 665 C CA . LEU A 1 85 ? 7.898 -18.734 -6.824 1 95.88 85 LEU A CA 1
ATOM 666 C C . LEU A 1 85 ? 7.078 -19.891 -7.383 1 95.88 85 LEU A C 1
ATOM 668 O O . LEU A 1 85 ? 6.625 -20.75 -6.629 1 95.88 85 LEU A O 1
ATOM 672 N N . ALA A 1 86 ? 6.941 -19.969 -8.664 1 96.06 86 ALA A N 1
ATOM 673 C CA . ALA A 1 86 ? 6.176 -21.047 -9.281 1 96.06 86 ALA A CA 1
ATOM 674 C C . ALA A 1 86 ? 6.805 -22.406 -8.992 1 96.06 86 ALA A C 1
ATOM 676 O O . ALA A 1 86 ? 6.102 -23.375 -8.703 1 96.06 86 ALA A O 1
ATOM 677 N N . ALA A 1 87 ? 8.109 -22.422 -9.07 1 96.38 87 ALA A N 1
ATOM 678 C CA . ALA A 1 87 ? 8.828 -23.672 -8.812 1 96.38 87 ALA A CA 1
ATOM 679 C C . ALA A 1 87 ? 8.625 -24.125 -7.371 1 96.38 87 ALA A C 1
ATOM 681 O O . ALA A 1 87 ? 8.477 -25.312 -7.109 1 96.38 87 ALA A O 1
ATOM 682 N N . GLY A 1 88 ? 8.664 -23.219 -6.445 1 96.62 88 GLY A N 1
ATOM 683 C CA . GLY A 1 88 ? 8.438 -23.562 -5.047 1 96.62 88 GLY A CA 1
ATOM 684 C C . GLY A 1 88 ? 7.047 -24.094 -4.777 1 96.62 88 GLY A C 1
ATOM 685 O O . GLY A 1 88 ? 6.883 -25.062 -4.027 1 96.62 88 GLY A O 1
ATOM 686 N N . LEU A 1 89 ? 6.109 -23.484 -5.406 1 96.81 89 LEU A N 1
ATOM 687 C CA . LEU A 1 89 ? 4.73 -23.953 -5.262 1 96.81 89 LEU A CA 1
ATOM 688 C C . LEU A 1 89 ? 4.57 -25.359 -5.809 1 96.81 89 LEU A C 1
ATOM 690 O O . LEU A 1 89 ? 3.93 -26.203 -5.176 1 96.81 89 LEU A O 1
ATOM 694 N N . ALA A 1 90 ? 5.133 -25.594 -6.949 1 96.44 90 ALA A N 1
ATOM 695 C CA . ALA A 1 90 ? 5.074 -26.922 -7.543 1 96.44 90 ALA A CA 1
ATOM 696 C C . ALA A 1 90 ? 5.758 -27.953 -6.648 1 96.44 90 ALA A C 1
ATOM 698 O O . ALA A 1 90 ? 5.254 -29.062 -6.469 1 96.44 90 ALA A O 1
ATOM 699 N N . ALA A 1 91 ? 6.84 -27.531 -6.105 1 96.06 91 ALA A N 1
ATOM 700 C CA . ALA A 1 91 ? 7.578 -28.422 -5.211 1 96.06 91 ALA A CA 1
ATOM 701 C C . ALA A 1 91 ? 6.746 -28.781 -3.98 1 96.06 91 ALA A C 1
ATOM 703 O O . ALA A 1 91 ? 6.883 -29.875 -3.422 1 96.06 91 ALA A O 1
ATOM 704 N N . ASP A 1 92 ? 5.891 -27.891 -3.619 1 96 92 ASP A N 1
ATOM 705 C CA . ASP A 1 92 ? 5.051 -28.094 -2.445 1 96 92 ASP A CA 1
ATOM 706 C C . ASP A 1 92 ? 3.838 -28.969 -2.783 1 96 92 ASP A C 1
ATOM 708 O O . ASP A 1 92 ? 3.072 -29.344 -1.894 1 96 92 ASP A O 1
ATOM 712 N N . GLY A 1 93 ? 3.639 -29.203 -4.117 1 95.75 93 GLY A N 1
ATOM 713 C CA . GLY A 1 93 ? 2.586 -30.125 -4.504 1 95.75 93 GLY A CA 1
ATOM 714 C C . GLY A 1 93 ? 1.445 -29.453 -5.246 1 95.75 93 GLY A C 1
ATOM 715 O O . GLY A 1 93 ? 0.481 -30.109 -5.641 1 95.75 93 GLY A O 1
ATOM 716 N N . TRP A 1 94 ? 1.584 -28.172 -5.461 1 96.44 94 TRP A N 1
ATOM 717 C CA . TRP A 1 94 ? 0.515 -27.469 -6.156 1 96.44 94 TRP A CA 1
ATOM 718 C C . TRP A 1 94 ? 0.635 -27.641 -7.668 1 96.44 94 TRP A C 1
ATOM 720 O O . TRP A 1 94 ? 1.743 -27.703 -8.203 1 96.44 94 TRP A O 1
ATOM 730 N N . ILE A 1 95 ? -0.501 -27.766 -8.242 1 96.81 95 ILE A N 1
ATOM 731 C CA . ILE A 1 95 ? -0.529 -27.609 -9.688 1 96.81 95 ILE A CA 1
ATOM 732 C C . ILE A 1 95 ? -0.524 -26.125 -10.039 1 96.81 95 ILE A C 1
ATOM 734 O O . ILE A 1 95 ? -1.406 -25.375 -9.609 1 96.81 95 ILE A O 1
ATOM 738 N N . VAL A 1 96 ? 0.469 -25.703 -10.789 1 96.38 96 VAL A N 1
ATOM 739 C CA . VAL A 1 96 ? 0.631 -24.297 -11.094 1 96.38 96 VAL A CA 1
ATOM 740 C C . VAL A 1 96 ? 0.214 -24.031 -12.539 1 96.38 96 VAL A C 1
ATOM 742 O O . VAL A 1 96 ? 0.653 -24.719 -13.461 1 96.38 96 VAL A O 1
ATOM 745 N N . ASP A 1 97 ? -0.695 -23.016 -12.688 1 96.06 97 ASP A N 1
ATOM 746 C CA . ASP A 1 97 ? -1.216 -22.672 -14.016 1 96.06 97 ASP A CA 1
ATOM 747 C C . ASP A 1 97 ? -1.164 -21.172 -14.258 1 96.06 97 ASP A C 1
ATOM 749 O O . ASP A 1 97 ? -1.155 -20.375 -13.312 1 96.06 97 ASP A O 1
ATOM 753 N N . ASN A 1 98 ? -1.019 -20.797 -15.539 1 95.19 98 ASN A N 1
ATOM 754 C CA . ASN A 1 98 ? -1.062 -19.406 -16.016 1 95.19 98 ASN A CA 1
ATOM 755 C C . ASN A 1 98 ? -1.957 -19.281 -17.25 1 95.19 98 ASN A C 1
ATOM 757 O O . ASN A 1 98 ? -1.481 -19.375 -18.391 1 95.19 98 ASN A O 1
ATOM 761 N N . PRO A 1 99 ? -3.168 -18.906 -17.016 1 94.31 99 PRO A N 1
ATOM 762 C CA . PRO A 1 99 ? -4.16 -18.953 -18.094 1 94.31 99 PRO A CA 1
ATOM 763 C C . PRO A 1 99 ? -3.857 -17.969 -19.219 1 94.31 99 PRO A C 1
ATOM 765 O O . PRO A 1 99 ? -4.262 -18.188 -20.359 1 94.31 99 PRO A O 1
ATOM 768 N N . THR A 1 100 ? -3.098 -16.938 -18.906 1 94.06 100 THR A N 1
ATOM 769 C CA . THR A 1 100 ? -2.914 -15.922 -19.938 1 94.06 100 THR A CA 1
ATOM 770 C C . THR A 1 100 ? -1.46 -15.875 -20.391 1 94.06 100 THR A C 1
ATOM 772 O O . THR A 1 100 ? -1.021 -14.891 -20.984 1 94.06 100 THR A O 1
ATOM 775 N N . GLU A 1 101 ? -0.759 -16.922 -20.156 1 91.62 101 GLU A N 1
ATOM 776 C CA . GLU A 1 101 ? 0.647 -16.969 -20.547 1 91.62 101 GLU A CA 1
ATOM 777 C C . GLU A 1 101 ? 0.816 -16.719 -22.047 1 91.62 101 GLU A C 1
ATOM 779 O O . GLU A 1 101 ? 0.091 -17.281 -22.859 1 91.62 101 GLU A O 1
ATOM 784 N N . GLY A 1 102 ? 1.728 -15.781 -22.328 1 90.88 102 GLY A N 1
ATOM 785 C CA . GLY A 1 102 ? 2.064 -15.508 -23.719 1 90.88 102 GLY A CA 1
ATOM 786 C C . GLY A 1 102 ? 1.124 -14.516 -24.375 1 90.88 102 GLY A C 1
ATOM 787 O O . GLY A 1 102 ? 1.353 -14.102 -25.516 1 90.88 102 GLY A O 1
ATOM 788 N N . MET A 1 103 ? 0.145 -14.156 -23.719 1 93.06 103 MET A N 1
ATOM 789 C CA . MET A 1 103 ? -0.827 -13.227 -24.281 1 93.06 103 MET A CA 1
ATOM 790 C C . MET A 1 103 ? -0.394 -11.781 -24.062 1 93.06 103 MET A C 1
ATOM 792 O O . MET A 1 103 ? 0.138 -11.445 -23 1 93.06 103 MET A O 1
ATOM 796 N N . GLY A 1 104 ? -0.572 -10.953 -25.125 1 91.62 104 GLY A N 1
ATOM 797 C CA . GLY A 1 104 ? -0.44 -9.523 -24.922 1 91.62 104 GLY A CA 1
ATOM 798 C C . GLY A 1 104 ? -1.575 -8.922 -24.109 1 91.62 104 GLY A C 1
ATOM 799 O O . GLY A 1 104 ? -2.59 -9.586 -23.875 1 91.62 104 GLY A O 1
ATOM 800 N N . ILE A 1 105 ? -1.306 -7.715 -23.75 1 89.44 105 ILE A N 1
ATOM 801 C CA . ILE A 1 105 ? -2.246 -7.047 -22.859 1 89.44 105 ILE A CA 1
ATOM 802 C C . ILE A 1 105 ? -3.645 -7.07 -23.469 1 89.44 105 ILE A C 1
ATOM 804 O O . ILE A 1 105 ? -4.633 -7.309 -22.766 1 89.44 105 ILE A O 1
ATOM 808 N N . GLY A 1 106 ? -3.766 -6.711 -24.75 1 93.56 106 GLY A N 1
ATOM 809 C CA . GLY A 1 106 ? -5.066 -6.699 -25.406 1 93.56 1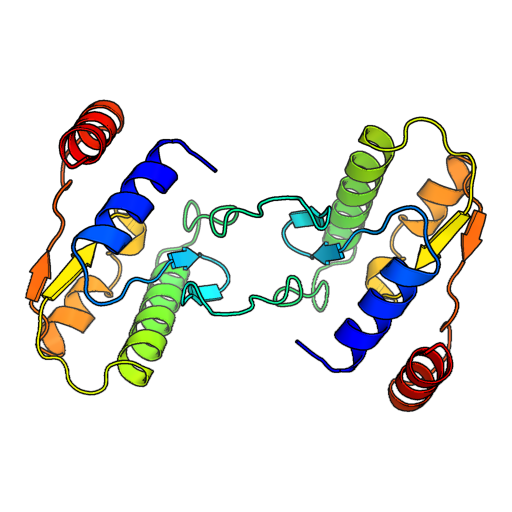06 GLY A CA 1
ATOM 810 C C . GLY A 1 106 ? -5.762 -8.047 -25.375 1 93.56 106 GLY A C 1
ATOM 811 O O . GLY A 1 106 ? -6.961 -8.125 -25.094 1 93.56 106 GLY A O 1
ATOM 812 N N . THR A 1 107 ? -5.062 -9.102 -25.672 1 95.19 107 THR A N 1
ATOM 813 C CA . THR A 1 107 ? -5.605 -10.453 -25.672 1 95.19 107 THR A CA 1
ATOM 814 C C . THR A 1 107 ? -5.988 -10.883 -24.25 1 95.19 107 THR A C 1
ATOM 816 O O . THR A 1 107 ? -6.988 -11.57 -24.047 1 95.19 107 THR A O 1
ATOM 819 N N . GLN A 1 108 ? -5.23 -10.469 -23.328 1 93.94 108 GLN A N 1
ATOM 820 C CA . GLN A 1 108 ? -5.578 -10.758 -21.938 1 93.94 108 GLN A CA 1
ATOM 821 C C . GLN A 1 108 ? -6.883 -10.078 -21.547 1 93.94 108 GLN A C 1
ATOM 823 O O . GLN A 1 108 ? -7.73 -10.672 -20.875 1 93.94 108 GLN A O 1
ATOM 828 N N . LEU A 1 109 ? -6.98 -8.828 -21.922 1 93.12 109 LEU A N 1
ATOM 829 C CA . LEU A 1 109 ? -8.219 -8.109 -21.625 1 93.12 109 LEU A CA 1
ATOM 830 C C . LEU A 1 109 ? -9.422 -8.828 -22.219 1 93.12 109 LEU A C 1
ATOM 832 O O . LEU A 1 109 ? -10.461 -8.953 -21.562 1 93.12 109 LEU A O 1
ATOM 836 N N . ALA A 1 110 ? -9.25 -9.32 -23.406 1 94.31 110 ALA A N 1
ATOM 837 C CA . ALA A 1 110 ? -10.312 -10.07 -24.078 1 94.31 110 ALA A CA 1
ATOM 838 C C . ALA A 1 110 ? -10.617 -11.367 -23.328 1 94.31 110 ALA A C 1
ATOM 840 O O . ALA A 1 110 ? -11.781 -11.758 -23.203 1 94.31 110 ALA A O 1
ATOM 841 N N . PHE A 1 111 ? -9.617 -12.008 -22.859 1 94.81 111 PHE A N 1
ATOM 842 C CA . PHE A 1 111 ? -9.766 -13.234 -22.078 1 94.81 111 PHE A CA 1
ATOM 843 C C . PHE A 1 111 ? -10.648 -13 -20.859 1 94.81 111 PHE A C 1
ATOM 845 O O . PHE A 1 111 ? -11.594 -13.75 -20.625 1 94.81 111 PHE A O 1
ATOM 852 N N . TYR A 1 112 ? -10.391 -11.953 -20.141 1 94.44 112 TYR A N 1
ATOM 853 C CA . TYR A 1 112 ? -11.125 -11.703 -18.906 1 94.44 112 TYR A CA 1
ATOM 854 C C . TYR A 1 112 ? -12.516 -11.156 -19.203 1 94.44 112 TYR A C 1
ATOM 856 O O . TYR A 1 112 ? -13.453 -11.375 -18.422 1 94.44 112 TYR A O 1
ATOM 864 N N . ALA A 1 113 ? -12.609 -10.43 -20.344 1 91.44 113 ALA A N 1
ATOM 865 C CA . ALA A 1 113 ? -13.922 -9.922 -20.734 1 91.44 113 ALA A CA 1
ATOM 866 C C . ALA A 1 113 ? -14.844 -11.055 -2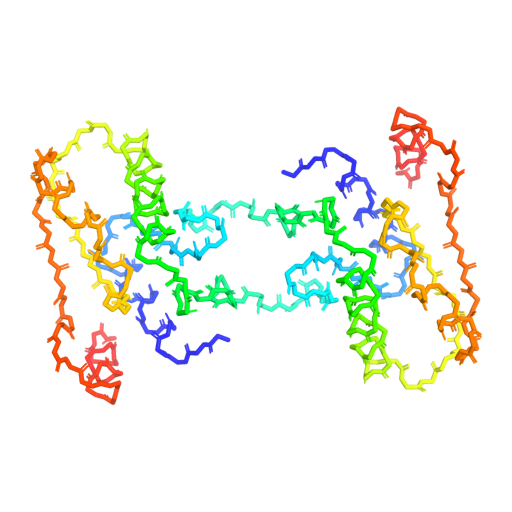1.156 1 91.44 113 ALA A C 1
ATOM 868 O O . ALA A 1 113 ? -16.062 -10.992 -20.953 1 91.44 113 ALA A O 1
ATOM 869 N N . ALA A 1 114 ? -14.266 -12.047 -21.641 1 87.38 114 ALA A N 1
ATOM 870 C CA . ALA A 1 114 ? -15.039 -13.18 -22.141 1 87.38 114 ALA A CA 1
ATOM 871 C C . ALA A 1 114 ? -15.484 -14.086 -21 1 87.38 114 ALA A C 1
ATOM 873 O O . ALA A 1 114 ? -16.422 -14.859 -21.141 1 87.38 114 ALA A O 1
ATOM 874 N N . ALA A 1 115 ? -14.781 -13.961 -19.953 1 74.44 115 ALA A N 1
ATOM 875 C CA . ALA A 1 115 ? -15.078 -14.844 -18.828 1 74.44 115 ALA A CA 1
ATOM 876 C C . ALA A 1 115 ? -16.188 -14.266 -17.953 1 74.44 115 ALA A C 1
ATOM 878 O O . ALA A 1 115 ? -16.531 -14.836 -16.906 1 74.44 115 ALA A O 1
ATOM 879 N N . ARG A 1 116 ? -16.75 -13.133 -18.438 1 58.12 116 ARG A N 1
ATOM 880 C CA . ARG A 1 116 ? -17.844 -12.477 -17.719 1 58.12 116 ARG A CA 1
ATOM 881 C C . ARG A 1 116 ? -19.172 -13.18 -17.984 1 58.12 116 ARG A C 1
ATOM 883 O O . ARG A 1 116 ? -19.391 -13.727 -19.062 1 58.12 116 ARG A O 1
ATOM 890 N N . MET B 1 1 ? -7.641 1.838 -10.633 1 54.47 1 MET B N 1
ATOM 8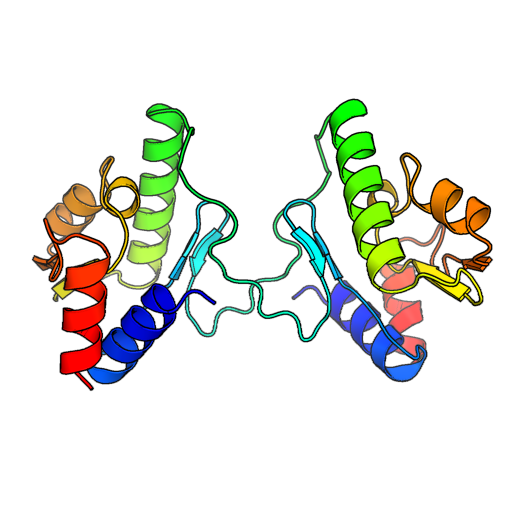91 C CA . MET B 1 1 ? -7.43 0.419 -10.898 1 54.47 1 MET B CA 1
ATOM 892 C C . MET B 1 1 ? -7.508 0.131 -12.398 1 54.47 1 MET B C 1
ATOM 894 O O . MET B 1 1 ? -8.336 0.713 -13.102 1 54.47 1 MET B O 1
ATOM 898 N N . SER B 1 2 ? -6.418 -0.503 -12.891 1 71.62 2 SER B N 1
ATOM 899 C CA . SER B 1 2 ? -6.336 -0.723 -14.328 1 71.62 2 SER B CA 1
ATOM 900 C C . SER B 1 2 ? -7.375 -1.736 -14.797 1 71.62 2 SER B C 1
ATOM 902 O O . SER B 1 2 ? -7.812 -2.586 -14.016 1 71.62 2 SER B O 1
ATOM 904 N N . PRO B 1 3 ? -8.031 -1.498 -15.961 1 79.81 3 PRO B N 1
ATOM 905 C CA . PRO B 1 3 ? -8.977 -2.461 -16.516 1 79.81 3 PRO B CA 1
ATOM 906 C C . PRO B 1 3 ? -8.484 -3.902 -16.438 1 79.81 3 PRO B C 1
ATOM 908 O O . PRO B 1 3 ? -9.273 -4.816 -16.188 1 79.81 3 PRO B O 1
ATOM 911 N N . LEU B 1 4 ? -7.262 -4.082 -16.594 1 84.69 4 LEU B N 1
ATOM 912 C CA . LEU B 1 4 ? -6.684 -5.418 -16.547 1 84.69 4 LEU B CA 1
ATOM 913 C C . LEU B 1 4 ? -6.805 -6.008 -15.141 1 84.69 4 LEU B C 1
ATOM 915 O O . LEU B 1 4 ? -7.191 -7.168 -14.984 1 84.69 4 LEU B O 1
ATOM 919 N N . PHE B 1 5 ? -6.547 -5.258 -14.188 1 84.12 5 PHE B N 1
ATOM 920 C CA . PHE B 1 5 ? -6.668 -5.738 -12.812 1 84.12 5 PHE B CA 1
ATOM 921 C C . PHE B 1 5 ? -8.125 -6.043 -12.477 1 84.12 5 PHE B C 1
ATOM 923 O O . PHE B 1 5 ? -8.414 -7.047 -11.82 1 84.12 5 PHE B O 1
ATOM 930 N N . THR B 1 6 ? -8.906 -5.172 -12.914 1 83.44 6 THR B N 1
ATOM 931 C CA . THR B 1 6 ? -10.328 -5.395 -12.68 1 83.44 6 THR B CA 1
ATOM 932 C C . THR B 1 6 ? -10.773 -6.723 -13.281 1 83.44 6 THR B C 1
ATOM 934 O O . THR B 1 6 ? -11.516 -7.477 -12.641 1 83.44 6 THR B O 1
ATOM 937 N N . GLY B 1 7 ? -10.398 -6.969 -14.43 1 87.88 7 GLY B N 1
ATOM 938 C CA . GLY B 1 7 ? -10.695 -8.242 -15.062 1 87.88 7 GLY B CA 1
ATOM 939 C C . GLY B 1 7 ? -10.117 -9.43 -14.32 1 87.88 7 GLY B C 1
ATOM 940 O O . GLY B 1 7 ? -10.789 -10.453 -14.148 1 87.88 7 GLY B O 1
ATOM 941 N N . ARG B 1 8 ? -8.875 -9.32 -13.867 1 90.31 8 ARG B N 1
ATOM 942 C CA . ARG B 1 8 ? -8.234 -10.375 -13.102 1 90.31 8 ARG B CA 1
ATOM 943 C C . ARG B 1 8 ? -8.984 -10.656 -11.805 1 90.31 8 ARG B C 1
ATOM 945 O O . ARG B 1 8 ? -9.219 -11.812 -11.445 1 90.31 8 ARG B O 1
ATOM 952 N N . ARG B 1 9 ? -9.305 -9.648 -11.18 1 87.81 9 ARG B N 1
ATOM 953 C CA . ARG B 1 9 ? -10.023 -9.789 -9.914 1 87.81 9 ARG B CA 1
ATOM 954 C C . ARG B 1 9 ? -11.375 -10.461 -10.125 1 87.81 9 ARG B C 1
ATOM 956 O O . ARG B 1 9 ? -11.742 -11.375 -9.383 1 87.81 9 ARG B O 1
ATOM 963 N N . ALA B 1 10 ? -12.086 -9.953 -11.07 1 89.88 10 ALA B N 1
ATOM 964 C CA . ALA B 1 10 ? -13.398 -10.523 -11.352 1 89.88 10 ALA B CA 1
ATOM 965 C C . ALA B 1 10 ? -13.289 -12.016 -11.656 1 89.88 10 ALA B C 1
ATOM 967 O O . ALA B 1 10 ? -14.117 -12.812 -11.203 1 89.88 10 ALA B O 1
ATOM 968 N N . TRP B 1 11 ? -12.305 -12.398 -12.43 1 93.62 11 TRP B N 1
ATOM 969 C CA . TRP B 1 11 ? -12.055 -13.797 -12.742 1 93.62 11 TRP B CA 1
ATOM 970 C C . TRP B 1 11 ? -11.789 -14.602 -11.477 1 93.62 11 TRP B C 1
ATOM 972 O O . TRP B 1 11 ? -12.406 -15.656 -11.258 1 93.62 11 TRP B O 1
ATOM 982 N N . ALA B 1 12 ? -10.938 -14.102 -10.625 1 92.75 12 ALA B N 1
ATOM 983 C CA . ALA B 1 12 ? -10.555 -14.805 -9.398 1 92.75 12 ALA B CA 1
ATOM 984 C C . ALA B 1 12 ? -11.758 -14.969 -8.469 1 92.75 12 ALA B C 1
ATOM 986 O O . ALA B 1 12 ? -11.961 -16.047 -7.895 1 92.75 12 ALA B O 1
ATOM 987 N N . GLU B 1 13 ? -12.539 -13.945 -8.391 1 91.44 13 GLU B N 1
ATOM 988 C CA . GLU B 1 13 ? -13.703 -13.969 -7.508 1 91.44 13 GLU B CA 1
ATOM 989 C C . GLU B 1 13 ? -14.742 -14.969 -7.996 1 91.44 13 GLU B C 1
ATOM 991 O O . GLU B 1 13 ? -15.453 -15.578 -7.188 1 91.44 13 GLU B O 1
ATOM 996 N N . ARG B 1 14 ? -14.75 -15.195 -9.273 1 93.06 14 ARG B N 1
ATOM 997 C CA . ARG B 1 14 ? -15.766 -16.062 -9.867 1 93.06 14 ARG B CA 1
ATOM 998 C C . ARG B 1 14 ? -15.289 -17.5 -9.945 1 93.06 14 ARG B C 1
ATOM 1000 O O . ARG B 1 14 ? -16.078 -18.438 -9.812 1 93.06 14 ARG B O 1
ATOM 1007 N N . HIS B 1 15 ? -14.008 -17.719 -10.102 1 94.38 15 HIS B N 1
ATOM 1008 C CA . HIS B 1 15 ? -13.562 -19.047 -10.523 1 94.38 15 HIS B CA 1
ATOM 1009 C C . HIS B 1 15 ? -12.672 -19.688 -9.461 1 94.38 15 HIS B C 1
ATOM 1011 O O . HIS B 1 15 ? -12.383 -20.875 -9.531 1 94.38 15 HIS B O 1
ATOM 1017 N N . CYS B 1 16 ? -12.305 -18.938 -8.508 1 94.19 16 CYS B N 1
ATOM 1018 C CA . CYS B 1 16 ? -11.375 -19.469 -7.523 1 94.19 16 CYS B CA 1
ATOM 1019 C C . CYS B 1 16 ? -12.008 -19.516 -6.137 1 94.19 16 CYS B C 1
ATOM 1021 O O . CYS B 1 16 ? -12.883 -18.703 -5.832 1 94.19 16 CYS B O 1
ATOM 1023 N N . ASP B 1 17 ? -11.586 -20.5 -5.34 1 93.25 17 ASP B N 1
ATOM 1024 C CA . ASP B 1 17 ? -12.07 -20.578 -3.965 1 93.25 17 ASP B CA 1
ATOM 1025 C C . ASP B 1 17 ? -11.555 -19.406 -3.135 1 93.25 17 ASP B C 1
ATOM 1027 O O . ASP B 1 17 ? -12.234 -18.938 -2.221 1 93.25 17 ASP B O 1
ATOM 1031 N N . THR B 1 18 ? -10.273 -19.062 -3.359 1 92.38 18 THR B N 1
ATOM 1032 C CA . THR B 1 18 ? -9.633 -17.906 -2.734 1 92.38 18 THR B CA 1
ATOM 1033 C C . THR B 1 18 ? -8.648 -17.25 -3.695 1 92.38 18 THR B C 1
ATOM 1035 O O . THR B 1 18 ? -8.344 -17.797 -4.754 1 92.38 18 THR B O 1
ATOM 1038 N N . TRP B 1 19 ? -8.414 -15.961 -3.426 1 93.19 19 TRP B N 1
ATOM 1039 C CA . TRP B 1 19 ? -7.445 -15.266 -4.266 1 93.19 19 TRP B CA 1
ATOM 1040 C C . TRP B 1 19 ? -6.68 -14.219 -3.461 1 93.19 19 TRP B C 1
ATOM 1042 O O . TRP B 1 19 ? -7.086 -13.867 -2.35 1 93.19 19 TRP B O 1
ATOM 1052 N N . TYR B 1 20 ? -5.477 -13.914 -3.982 1 91.56 20 TYR B N 1
ATOM 1053 C CA . TYR B 1 20 ? -4.582 -12.953 -3.35 1 91.56 20 TYR B CA 1
ATOM 1054 C C . TYR B 1 20 ? -4.082 -11.93 -4.359 1 91.56 20 TYR B C 1
ATOM 1056 O O . TYR B 1 20 ? -4.008 -12.211 -5.559 1 91.56 20 TYR B O 1
ATOM 1064 N N . VAL B 1 21 ? -3.754 -10.82 -3.824 1 86.69 21 VAL B N 1
ATOM 1065 C CA . VAL B 1 21 ? -3.012 -9.82 -4.586 1 86.69 21 VAL B CA 1
ATOM 1066 C C . VAL B 1 21 ? -1.541 -9.844 -4.176 1 86.69 21 VAL B C 1
ATOM 1068 O O . VAL B 1 21 ? -1.222 -9.992 -2.996 1 86.69 21 VAL B O 1
ATOM 1071 N N . VAL B 1 22 ? -0.682 -9.766 -5.176 1 87.19 22 VAL B N 1
ATOM 1072 C CA . VAL B 1 22 ? 0.737 -9.664 -4.852 1 87.19 22 VAL B CA 1
ATOM 1073 C C . VAL B 1 22 ? 1.229 -8.242 -5.125 1 87.19 22 VAL B C 1
ATOM 1075 O O . VAL B 1 22 ? 0.807 -7.609 -6.098 1 87.19 22 VAL B O 1
ATOM 1078 N N . SER B 1 23 ? 2.033 -7.762 -4.211 1 80.75 23 SER B N 1
ATOM 1079 C CA . SER B 1 23 ? 2.691 -6.469 -4.363 1 80.7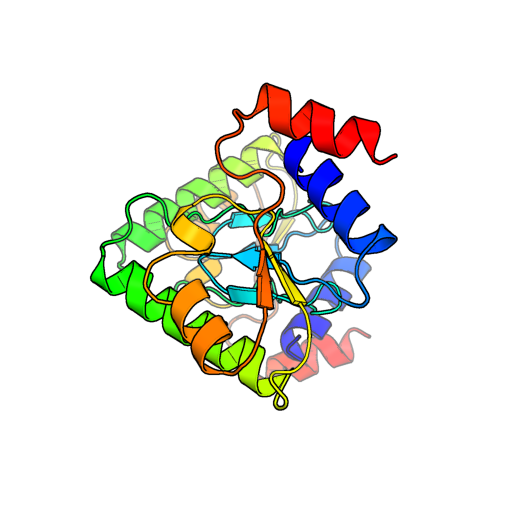5 23 SER B CA 1
ATOM 1080 C C . SER B 1 23 ? 4.172 -6.555 -4.004 1 80.75 23 SER B C 1
ATOM 1082 O O . SER B 1 23 ? 4.57 -7.383 -3.184 1 80.75 23 SER B O 1
ATOM 1084 N N . ALA B 1 24 ? 4.965 -5.77 -4.703 1 79 24 ALA B N 1
ATOM 1085 C CA . ALA B 1 24 ? 6.391 -5.727 -4.398 1 79 24 ALA B CA 1
ATOM 1086 C C . ALA B 1 24 ? 6.625 -5.391 -2.93 1 79 24 ALA B C 1
ATOM 1088 O O . ALA B 1 24 ? 7.551 -5.918 -2.305 1 79 24 ALA B O 1
ATOM 1089 N N . LEU B 1 25 ? 5.793 -4.645 -2.375 1 72.12 25 LEU B N 1
ATOM 1090 C CA . LEU B 1 25 ? 5.992 -4.148 -1.019 1 72.12 25 LEU B CA 1
ATOM 1091 C C . LEU B 1 25 ? 5.492 -5.16 0.009 1 72.12 25 LEU B C 1
ATOM 1093 O O . LEU B 1 25 ? 6.223 -5.523 0.934 1 72.12 25 LEU B O 1
ATOM 1097 N N . HIS B 1 26 ? 4.305 -5.719 -0.12 1 75.44 26 HIS B N 1
ATOM 1098 C CA . HIS B 1 26 ? 3.641 -6.484 0.927 1 75.44 26 HIS B CA 1
ATOM 1099 C C . HIS B 1 26 ? 3.697 -7.98 0.632 1 75.44 26 HIS B C 1
ATOM 1101 O O . HIS B 1 26 ? 3.41 -8.805 1.506 1 75.44 26 HIS B O 1
ATOM 1107 N N . GLY B 1 27 ? 4.195 -8.289 -0.548 1 82.81 27 GLY B N 1
ATOM 1108 C CA . GLY B 1 27 ? 4.129 -9.688 -0.944 1 82.81 27 GLY B CA 1
ATOM 1109 C C . GLY B 1 27 ? 2.719 -10.156 -1.25 1 82.81 27 GLY B C 1
ATOM 1110 O O . GLY B 1 27 ? 2.055 -9.602 -2.131 1 82.81 27 GLY B O 1
ATOM 1111 N N . LEU B 1 28 ? 2.369 -11.172 -0.444 1 87.94 28 LEU B N 1
ATOM 1112 C CA . LEU B 1 28 ? 1.06 -11.781 -0.639 1 87.94 28 LEU B CA 1
ATOM 1113 C C . LEU B 1 28 ? 0.01 -11.117 0.247 1 87.94 28 LEU B C 1
ATOM 1115 O O . LEU B 1 28 ? 0.163 -11.07 1.47 1 87.94 28 LEU B O 1
ATOM 1119 N N . ILE B 1 29 ? -1.063 -10.602 -0.392 1 82.19 29 ILE B N 1
ATOM 1120 C CA . ILE B 1 29 ? -2.09 -9.859 0.335 1 82.19 29 ILE B CA 1
ATOM 1121 C C . ILE B 1 29 ? -3.451 -10.516 0.11 1 82.19 29 ILE B C 1
ATOM 1123 O O . ILE B 1 29 ? -3.881 -10.688 -1.032 1 82.19 29 ILE B O 1
ATOM 1127 N N . HIS B 1 30 ? -4.074 -10.922 1.201 1 85.44 30 HIS B N 1
ATOM 1128 C CA . HIS B 1 30 ? -5.457 -11.383 1.103 1 85.44 30 HIS B CA 1
ATOM 1129 C C . HIS B 1 30 ? -6.418 -10.211 0.938 1 85.44 30 HIS B C 1
ATOM 1131 O O . HIS B 1 30 ? -6.227 -9.148 1.542 1 85.44 30 HIS B O 1
ATOM 1137 N N . PRO B 1 31 ? -7.418 -10.383 0.056 1 76 31 PRO B N 1
ATOM 1138 C CA . PRO B 1 31 ? -8.336 -9.273 -0.206 1 76 31 PRO B CA 1
ATOM 1139 C C . PRO B 1 31 ? -8.938 -8.688 1.071 1 76 31 PRO B C 1
ATOM 1141 O O . PRO B 1 31 ? -9.297 -7.508 1.106 1 76 31 PRO B O 1
ATOM 1144 N N . ASN B 1 32 ? -9 -9.508 2.098 1 71.5 32 ASN B N 1
ATOM 1145 C CA . ASN B 1 32 ? -9.594 -9.039 3.344 1 71.5 32 ASN B CA 1
ATOM 1146 C C . ASN B 1 32 ? -8.539 -8.484 4.293 1 71.5 32 ASN B C 1
ATOM 1148 O O . ASN B 1 32 ? -8.867 -8.031 5.395 1 71.5 32 ASN B O 1
ATOM 1152 N N . ASP B 1 33 ? -7.309 -8.641 3.799 1 67.06 33 ASP B N 1
ATOM 1153 C CA . ASP B 1 33 ? -6.254 -8.078 4.637 1 67.06 33 ASP B CA 1
ATOM 1154 C C . ASP B 1 33 ? -6.363 -6.555 4.703 1 67.06 33 ASP B C 1
ATOM 1156 O O . ASP B 1 33 ? -6.68 -5.902 3.707 1 67.06 33 ASP B O 1
ATOM 1160 N N . ILE B 1 34 ? -6.371 -6.023 5.852 1 50.5 34 ILE B N 1
ATOM 1161 C CA . ILE B 1 34 ? -6.309 -4.574 6.027 1 50.5 34 ILE B CA 1
ATOM 1162 C C . ILE B 1 34 ? -4.863 -4.102 5.898 1 50.5 34 ILE B C 1
ATOM 1164 O O . ILE B 1 34 ? -4.008 -4.461 6.715 1 50.5 34 ILE B O 1
ATOM 1168 N N . ILE B 1 35 ? -4.527 -3.84 4.676 1 54 35 ILE B N 1
ATOM 1169 C CA . ILE B 1 35 ? -3.178 -3.318 4.488 1 54 35 ILE B CA 1
ATOM 1170 C C . ILE B 1 35 ? -3.084 -1.908 5.066 1 54 35 ILE B C 1
ATOM 1172 O O . ILE B 1 35 ? -3.92 -1.052 4.77 1 54 35 ILE B O 1
ATOM 1176 N N . SER B 1 36 ? -2.338 -1.878 6.125 1 51.56 36 SER B N 1
ATOM 1177 C CA . SER B 1 36 ? -2.148 -0.558 6.719 1 51.56 36 SER B CA 1
ATOM 1178 C C . SER B 1 36 ? -1.288 0.33 5.824 1 51.56 36 SER B C 1
ATOM 1180 O O . SER B 1 36 ? -0.249 -0.106 5.324 1 51.56 36 SER B O 1
ATOM 1182 N N . PRO B 1 37 ? -1.848 1.317 5.266 1 50.88 37 PRO B N 1
ATOM 1183 C CA . PRO B 1 37 ? -0.982 2.248 4.535 1 50.88 37 PRO B CA 1
ATOM 1184 C C . PRO B 1 37 ? 0.389 2.412 5.188 1 50.88 37 PRO B C 1
ATOM 1186 O O . PRO B 1 37 ? 1.317 2.928 4.562 1 50.88 37 PRO B O 1
ATOM 1189 N N . TYR B 1 38 ? 0.541 1.821 6.355 1 52.56 38 TYR B N 1
ATOM 1190 C CA . TYR B 1 38 ? 1.679 2.131 7.215 1 52.56 38 TYR B CA 1
ATOM 1191 C C . TYR B 1 38 ? 2.832 1.169 6.957 1 52.56 38 TYR B C 1
ATOM 1193 O O . TYR B 1 38 ? 3.916 1.324 7.527 1 52.56 38 TYR B O 1
ATOM 1201 N N . ASP B 1 39 ? 2.805 0.331 6.09 1 55.66 39 ASP B N 1
ATOM 1202 C CA . ASP B 1 39 ? 3.795 -0.74 6.059 1 55.66 39 ASP B CA 1
ATOM 1203 C C . ASP B 1 39 ? 5.133 -0.234 5.52 1 55.66 39 ASP B C 1
ATOM 1205 O O . ASP B 1 39 ? 6.18 -0.818 5.801 1 55.66 39 ASP B O 1
ATOM 1209 N N . VAL B 1 40 ? 5.129 0.825 4.938 1 59.31 40 VAL B N 1
ATOM 1210 C CA . VAL B 1 40 ? 6.422 1.385 4.562 1 59.31 40 VAL B CA 1
ATOM 1211 C C . VAL B 1 40 ? 6.656 2.697 5.309 1 59.31 40 VAL B C 1
ATOM 1213 O O . VAL B 1 40 ? 5.785 3.568 5.328 1 59.31 40 VAL B O 1
ATOM 1216 N N . THR B 1 41 ? 7.77 2.641 6.207 1 68.75 41 THR B N 1
ATOM 1217 C CA . THR B 1 41 ? 8.078 3.834 6.984 1 68.75 41 THR B CA 1
ATOM 1218 C C . THR B 1 41 ? 9.234 4.605 6.355 1 68.75 41 THR B C 1
ATOM 1220 O O . THR B 1 41 ? 9.961 4.07 5.512 1 68.75 41 THR B O 1
ATOM 1223 N N . LEU B 1 42 ? 9.352 5.918 6.617 1 78.31 42 LEU B N 1
ATOM 1224 C CA . LEU B 1 42 ? 10.461 6.777 6.223 1 78.31 42 LEU B CA 1
ATOM 1225 C C . LEU B 1 42 ? 11.688 6.527 7.098 1 78.31 42 LEU B C 1
ATOM 1227 O O . LEU B 1 42 ? 12.75 7.109 6.867 1 78.31 42 LEU B O 1
ATOM 1231 N N . ILE B 1 43 ? 11.414 5.492 7.906 1 71.75 43 ILE B N 1
ATOM 1232 C CA . ILE B 1 43 ? 12.523 5.199 8.812 1 71.75 43 ILE B CA 1
ATOM 1233 C C . ILE B 1 43 ? 13.68 4.574 8.031 1 71.75 43 ILE B C 1
ATOM 1235 O O . ILE B 1 43 ? 13.477 3.646 7.246 1 71.75 43 ILE B O 1
ATOM 1239 N N . GLY B 1 44 ? 14.891 5.133 8.141 1 75.69 44 GLY B N 1
ATOM 1240 C CA . GLY B 1 44 ? 16.078 4.613 7.492 1 75.69 44 GLY B CA 1
ATOM 1241 C C . GLY B 1 44 ? 16.375 5.293 6.168 1 75.69 44 GLY B C 1
ATOM 1242 O O . GLY B 1 44 ? 17.438 5.059 5.57 1 75.69 44 GLY B O 1
ATOM 1243 N N . ALA B 1 45 ? 15.383 5.902 5.621 1 80.38 45 ALA B N 1
ATOM 1244 C CA . ALA B 1 45 ? 15.625 6.672 4.402 1 80.38 45 ALA B CA 1
ATOM 1245 C C . ALA B 1 45 ? 16.625 7.789 4.645 1 80.38 45 ALA B C 1
ATOM 1247 O O . ALA B 1 45 ? 16.75 8.297 5.766 1 80.38 45 ALA B O 1
ATOM 1248 N N . SER B 1 46 ? 17.391 8.117 3.584 1 88 46 SER B N 1
ATOM 1249 C CA . SER B 1 46 ? 18.328 9.234 3.684 1 88 46 SER B CA 1
ATOM 1250 C C . SER B 1 46 ? 17.594 10.57 3.764 1 88 46 SER B C 1
ATOM 1252 O O . SER B 1 46 ? 16.406 10.648 3.445 1 88 46 SER B O 1
ATOM 1254 N N . ALA B 1 47 ? 18.344 11.578 4.246 1 89.69 47 ALA B N 1
ATOM 1255 C CA . ALA B 1 47 ? 17.781 12.93 4.305 1 89.69 47 ALA B CA 1
ATOM 1256 C C . ALA B 1 47 ? 17.281 13.375 2.936 1 89.69 47 ALA B C 1
ATOM 1258 O O . ALA B 1 47 ? 16.234 14 2.824 1 89.69 47 ALA B O 1
ATOM 1259 N N . ALA B 1 48 ? 18.047 13.047 1.955 1 91.38 48 ALA B N 1
ATOM 1260 C CA . ALA B 1 48 ? 17.688 13.406 0.589 1 91.38 48 ALA B CA 1
ATOM 1261 C C . ALA B 1 48 ? 16.406 12.695 0.16 1 91.38 48 ALA B C 1
ATOM 1263 O O . ALA B 1 48 ? 15.523 13.305 -0.465 1 91.38 48 ALA B O 1
ATOM 1264 N N . GLU B 1 49 ? 16.297 11.508 0.48 1 85.81 49 GLU B N 1
ATOM 1265 C CA . GLU B 1 49 ? 15.109 10.727 0.166 1 85.81 49 GLU B CA 1
ATOM 1266 C C . GLU B 1 49 ? 13.891 11.266 0.908 1 85.81 49 GLU B C 1
ATOM 1268 O O . GLU B 1 49 ? 12.797 11.352 0.34 1 85.81 49 GLU B O 1
ATOM 1273 N N . LYS B 1 50 ? 14.117 11.617 2.129 1 92.25 50 LYS B N 1
ATOM 1274 C CA . LYS B 1 50 ? 13.039 12.164 2.943 1 92.25 50 LYS B CA 1
ATOM 1275 C C . LYS B 1 50 ? 12.586 13.523 2.406 1 92.25 50 LYS B C 1
ATOM 1277 O O . LYS B 1 50 ? 11.391 13.82 2.4 1 92.25 50 LYS B O 1
ATOM 1282 N N . ARG B 1 51 ? 13.484 14.305 1.936 1 92.88 51 ARG B N 1
ATOM 1283 C CA . ARG B 1 51 ? 13.148 15.602 1.354 1 92.88 51 ARG B CA 1
ATOM 1284 C C . ARG B 1 51 ? 12.359 15.43 0.057 1 92.88 51 ARG B C 1
ATOM 1286 O O . ARG B 1 51 ? 11.398 16.156 -0.196 1 92.88 51 ARG B O 1
ATOM 1293 N N . ARG B 1 52 ? 12.805 14.508 -0.764 1 91.19 52 ARG B N 1
ATOM 1294 C CA . ARG B 1 52 ? 12.086 14.234 -2.004 1 91.19 52 ARG B CA 1
ATOM 1295 C C . ARG 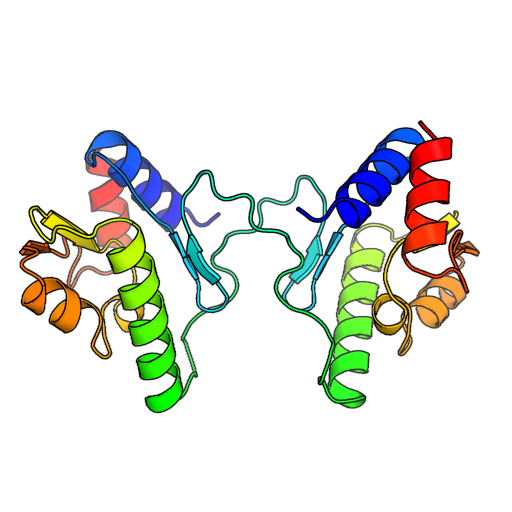B 1 52 ? 10.664 13.75 -1.719 1 91.19 52 ARG B C 1
ATOM 1297 O O . ARG B 1 52 ? 9.719 14.172 -2.387 1 91.19 52 ARG B O 1
ATOM 1304 N N . TRP B 1 53 ? 10.562 12.891 -0.8 1 90.31 53 TRP B N 1
ATOM 1305 C CA . TRP B 1 53 ? 9.25 12.406 -0.385 1 90.31 53 TRP B CA 1
ATOM 1306 C C . TRP B 1 53 ? 8.367 13.562 0.075 1 90.31 53 TRP B C 1
ATOM 1308 O O . TRP B 1 53 ? 7.211 13.672 -0.343 1 90.31 53 TRP B O 1
ATOM 1318 N N . ALA B 1 54 ? 8.961 14.43 0.928 1 94.06 54 ALA B N 1
ATOM 1319 C CA . ALA B 1 54 ? 8.211 15.578 1.443 1 94.06 54 ALA B CA 1
ATOM 1320 C C . ALA B 1 54 ? 7.75 16.484 0.309 1 94.06 54 ALA B C 1
ATOM 1322 O O . ALA B 1 54 ? 6.613 16.969 0.314 1 94.06 54 ALA B O 1
ATOM 1323 N N . SER B 1 55 ? 8.586 16.672 -0.626 1 94.06 55 SER B N 1
ATOM 1324 C CA . SER B 1 55 ? 8.25 17.484 -1.784 1 94.06 55 SER B CA 1
ATOM 1325 C C . SER B 1 55 ? 7.109 16.859 -2.588 1 94.06 55 SER B C 1
ATOM 1327 O O . SER B 1 55 ? 6.211 17.562 -3.047 1 94.06 55 SER B O 1
ATOM 1329 N N . ARG B 1 56 ? 7.191 15.609 -2.721 1 91.31 56 ARG B N 1
ATOM 1330 C CA . ARG B 1 56 ? 6.141 14.891 -3.436 1 91.31 56 ARG B CA 1
ATOM 1331 C C . ARG B 1 56 ? 4.797 15.031 -2.723 1 91.31 56 ARG B C 1
ATOM 1333 O O . ARG B 1 56 ? 3.785 15.344 -3.35 1 91.31 56 ARG B O 1
ATOM 1340 N N . VAL B 1 57 ? 4.793 14.844 -1.435 1 93.19 57 VAL B N 1
ATOM 1341 C CA . VAL B 1 57 ? 3.578 14.945 -0.632 1 93.19 57 VAL B CA 1
ATOM 1342 C C . VAL B 1 57 ? 3.021 16.359 -0.719 1 93.19 57 VAL B C 1
ATOM 1344 O O . VAL B 1 57 ? 1.814 16.562 -0.884 1 93.19 57 VAL B O 1
ATOM 1347 N N . LEU B 1 58 ? 3.93 17.344 -0.601 1 94.69 58 LEU B N 1
ATOM 1348 C CA . LEU B 1 58 ? 3.523 18.75 -0.691 1 94.69 58 LEU B CA 1
ATOM 1349 C C . LEU B 1 58 ? 2.877 19.031 -2.043 1 94.69 58 LEU B C 1
ATOM 1351 O O . LEU B 1 58 ? 1.846 19.703 -2.109 1 94.69 58 LEU B O 1
ATOM 1355 N N . GLY B 1 59 ? 3.467 18.531 -3.084 1 94.38 59 GLY B N 1
ATOM 1356 C CA . GLY B 1 59 ? 2.887 18.688 -4.41 1 94.38 59 GLY B CA 1
ATOM 1357 C C . GLY B 1 59 ? 1.51 18.062 -4.531 1 94.38 59 GLY B C 1
ATOM 1358 O O . GLY B 1 59 ? 0.591 18.672 -5.078 1 94.38 59 GLY B O 1
ATOM 1359 N N . GLN B 1 60 ? 1.322 16.875 -4.051 1 91.19 60 GLN B N 1
ATOM 1360 C CA . GLN B 1 60 ? 0.034 16.188 -4.059 1 91.19 60 GLN B CA 1
ATOM 1361 C C . GLN B 1 60 ? -1.021 16.984 -3.301 1 91.19 60 GLN B C 1
ATOM 1363 O O . GLN B 1 60 ? -2.174 17.062 -3.727 1 91.19 60 GLN B O 1
ATOM 1368 N N . PHE B 1 61 ? -0.591 17.531 -2.199 1 94.94 61 PHE B N 1
ATOM 1369 C CA . PHE B 1 61 ? -1.495 18.328 -1.371 1 94.94 61 PHE B CA 1
ATOM 1370 C C . PHE B 1 61 ? -1.907 19.609 -2.09 1 94.94 61 PHE B C 1
ATOM 1372 O O . PHE B 1 61 ? -3.084 19.969 -2.094 1 94.94 61 PHE B O 1
ATOM 1379 N N . ARG B 1 62 ? -0.948 20.25 -2.691 1 94.56 62 ARG B N 1
ATOM 1380 C CA . ARG B 1 62 ? -1.209 21.469 -3.434 1 94.56 62 ARG B CA 1
ATOM 1381 C C . ARG B 1 62 ? -2.201 21.234 -4.566 1 94.56 62 ARG B C 1
ATOM 1383 O O . ARG B 1 62 ? -3.059 22.078 -4.836 1 94.56 62 ARG B O 1
ATOM 1390 N N . ASP B 1 63 ? -2.076 20.125 -5.207 1 92.75 63 ASP B N 1
ATOM 1391 C CA . ASP B 1 63 ? -2.975 19.766 -6.305 1 92.75 63 ASP B CA 1
ATOM 1392 C C . ASP B 1 63 ? -4.418 19.672 -5.816 1 92.75 63 ASP B C 1
ATOM 1394 O O . ASP B 1 63 ? -5.352 20.016 -6.547 1 92.75 63 ASP B O 1
ATOM 1398 N N . ARG B 1 64 ? -4.57 19.25 -4.594 1 90.88 64 ARG B N 1
ATOM 1399 C CA . ARG B 1 64 ? -5.902 19.016 -4.047 1 90.88 64 ARG B CA 1
ATOM 1400 C C . ARG B 1 64 ? -6.43 20.266 -3.342 1 90.88 64 ARG B C 1
ATOM 1402 O O . ARG B 1 64 ? -7.641 20.453 -3.236 1 90.88 64 ARG B O 1
ATOM 1409 N N . HIS B 1 65 ? -5.449 20.953 -2.816 1 94 65 HIS B N 1
ATOM 1410 C CA . HIS B 1 65 ? -5.766 22.188 -2.096 1 94 65 HIS B CA 1
ATOM 1411 C C . HIS B 1 65 ? -4.969 23.359 -2.641 1 94 65 HIS B C 1
ATOM 1413 O O . HIS B 1 65 ? -3.996 23.797 -2.021 1 94 65 HIS B O 1
ATOM 1419 N N . PRO B 1 66 ? -5.527 23.953 -3.77 1 88.62 66 PRO B N 1
ATOM 1420 C CA . PRO B 1 66 ? -4.746 25 -4.418 1 88.62 66 PRO B CA 1
ATOM 1421 C C . PRO B 1 66 ? -4.75 26.312 -3.625 1 88.62 66 PRO B C 1
ATOM 1423 O O . PRO B 1 66 ? -3.846 27.125 -3.777 1 88.62 66 PRO B O 1
ATOM 1426 N N . SER B 1 67 ? -5.754 26.375 -2.771 1 83 67 SER B N 1
ATOM 1427 C CA . SER B 1 67 ? -5.805 27.578 -1.94 1 83 67 SER B CA 1
ATOM 1428 C C . SER B 1 67 ? -5.297 27.297 -0.53 1 83 67 SER B C 1
ATOM 1430 O O . SER B 1 67 ? -5.801 26.391 0.148 1 83 67 SER B O 1
ATOM 1432 N N . GLY B 1 68 ? -4.258 27.688 -0.129 1 80.5 68 GLY B N 1
ATOM 1433 C CA . GLY B 1 68 ? -3.664 27.5 1.184 1 80.5 68 GLY B CA 1
ATOM 1434 C C . GLY B 1 68 ? -4.367 28.266 2.279 1 80.5 68 GLY B C 1
ATOM 1435 O O . GLY B 1 68 ? -3.799 29.203 2.852 1 80.5 68 GLY B O 1
ATOM 1436 N N . SER B 1 69 ? -5.676 28.062 2.482 1 87.12 69 SER B N 1
ATOM 1437 C CA . SER B 1 69 ? -6.402 28.734 3.557 1 87.12 69 SER B CA 1
ATOM 1438 C C . SER B 1 69 ? -7.043 27.719 4.504 1 87.12 69 SER B C 1
ATOM 1440 O O . SER B 1 69 ? -7.828 26.875 4.074 1 87.12 69 SER B O 1
ATOM 1442 N N . GLY B 1 70 ? -6.559 27.688 5.656 1 94.44 70 GLY B N 1
ATOM 1443 C CA . GLY B 1 70 ? -7.09 26.781 6.66 1 94.44 70 GLY B CA 1
ATOM 1444 C C . GLY B 1 70 ? -6.02 26.203 7.559 1 94.44 70 GLY B C 1
ATOM 1445 O O . GLY B 1 70 ? -4.949 26.781 7.727 1 94.44 70 GLY B O 1
ATOM 1446 N N . THR B 1 71 ? -6.438 25.172 8.203 1 96.62 71 THR B N 1
ATOM 1447 C CA . THR B 1 71 ? -5.539 24.516 9.148 1 96.62 71 THR B CA 1
ATOM 1448 C C . THR B 1 71 ? -5.211 23.094 8.703 1 96.62 71 THR B C 1
ATOM 1450 O O . THR B 1 71 ? -6.094 22.375 8.25 1 96.62 71 THR B O 1
ATOM 1453 N N . VAL B 1 72 ? -3.926 22.844 8.727 1 96.81 72 VAL B N 1
ATOM 1454 C CA . VAL B 1 72 ? -3.471 21.484 8.531 1 96.81 72 VAL B CA 1
ATOM 1455 C C . VAL B 1 72 ? -2.912 20.922 9.844 1 96.81 72 VAL B C 1
ATOM 1457 O O . VAL B 1 72 ? -1.971 21.484 10.406 1 96.81 72 VAL B O 1
ATOM 1460 N N . GLU B 1 73 ? -3.561 19.766 10.344 1 96.88 73 GLU B N 1
ATOM 1461 C CA . GLU B 1 73 ? -3.082 19.094 11.539 1 96.88 73 GLU B CA 1
ATOM 1462 C C . GLU B 1 73 ? -2.326 17.812 11.18 1 96.88 73 GLU B C 1
ATOM 1464 O O . GLU B 1 73 ? -2.781 17.031 10.344 1 96.88 73 GLU B O 1
ATOM 1469 N N . PHE B 1 74 ? -1.191 17.625 11.844 1 95.75 74 PHE B N 1
ATOM 1470 C CA . PHE B 1 74 ? -0.442 16.375 11.688 1 95.75 74 PHE B CA 1
ATOM 1471 C C . PHE B 1 74 ? -0.721 15.43 12.852 1 95.75 74 PHE B C 1
ATOM 1473 O O . PHE B 1 74 ? -0.556 15.797 14.016 1 95.75 74 PHE B O 1
ATOM 1480 N N . HIS B 1 75 ? -1.166 14.281 12.547 1 93.19 75 HIS B N 1
ATOM 1481 C CA . HIS B 1 75 ? -1.313 13.172 13.484 1 93.19 75 HIS B CA 1
ATOM 1482 C C . HIS B 1 75 ? -0.419 12 13.094 1 93.19 75 HIS B C 1
ATOM 1484 O O . HIS B 1 75 ? -0.892 10.867 12.969 1 93.19 75 HIS B O 1
ATOM 1490 N N . ALA B 1 76 ? 0.833 12.344 12.805 1 88 76 ALA B N 1
ATOM 1491 C CA . ALA B 1 76 ? 1.837 11.391 12.336 1 88 76 ALA B CA 1
ATOM 1492 C C . ALA B 1 76 ? 3.178 11.617 13.031 1 88 76 ALA B C 1
ATOM 1494 O O . ALA B 1 76 ? 3.4 12.672 13.633 1 88 76 ALA B O 1
ATOM 1495 N N . GLY B 1 77 ? 3.98 10.641 12.938 1 85.19 77 GLY B N 1
ATOM 1496 C CA . GLY B 1 77 ? 5.301 10.75 13.531 1 85.19 77 GLY B CA 1
ATOM 1497 C C . GLY B 1 77 ? 6.129 11.875 12.945 1 85.19 77 GLY B C 1
ATOM 1498 O O . GLY B 1 77 ? 5.77 12.445 11.914 1 85.19 77 GLY B O 1
ATOM 1499 N N . GLY B 1 78 ? 7.211 12.234 13.57 1 85.56 78 GLY B N 1
ATOM 1500 C CA . GLY B 1 78 ? 8.008 13.406 13.258 1 85.56 78 GLY B CA 1
ATOM 1501 C C . GLY B 1 78 ? 8.531 13.406 11.828 1 85.56 78 GLY B C 1
ATOM 1502 O O . GLY B 1 78 ? 8.539 14.445 11.164 1 85.56 78 GLY B O 1
ATOM 1503 N N . ASP B 1 79 ? 8.93 12.289 11.312 1 84.94 79 ASP B N 1
ATOM 1504 C CA . ASP B 1 79 ? 9.508 12.211 9.977 1 84.94 79 ASP B CA 1
ATOM 1505 C C . ASP B 1 79 ? 8.477 12.578 8.906 1 84.94 79 ASP B C 1
ATOM 1507 O O . ASP B 1 79 ? 8.82 13.094 7.848 1 84.94 79 ASP B O 1
ATOM 1511 N N . TYR B 1 80 ? 7.219 12.492 9.25 1 87.88 80 TYR B N 1
ATOM 1512 C CA . TYR B 1 80 ? 6.172 12.711 8.258 1 87.88 80 TYR B CA 1
ATOM 1513 C C . TYR B 1 80 ? 5.754 14.18 8.219 1 87.88 80 TYR B C 1
ATOM 1515 O O . TYR B 1 80 ? 4.926 14.57 7.398 1 87.88 80 TYR B O 1
ATOM 1523 N N . ARG B 1 81 ? 6.273 14.961 9.07 1 89.75 81 ARG B N 1
ATOM 1524 C CA . ARG B 1 81 ? 5.965 16.391 9.047 1 89.75 81 ARG B CA 1
ATOM 1525 C C . ARG B 1 81 ? 7.23 17.219 8.852 1 89.75 81 ARG B C 1
ATOM 1527 O O . ARG B 1 81 ? 7.16 18.438 8.664 1 89.75 81 ARG B O 1
ATOM 1534 N N . ALA B 1 82 ? 8.289 16.5 8.758 1 90.75 82 ALA B N 1
ATOM 1535 C CA . ALA B 1 82 ? 9.594 17.156 8.68 1 90.75 82 ALA B CA 1
ATOM 1536 C C . ALA B 1 82 ? 10.07 17.25 7.23 1 90.75 82 ALA B C 1
ATOM 1538 O O . ALA B 1 82 ? 9.273 17.109 6.297 1 90.75 82 ALA B O 1
ATOM 1539 N N . HIS B 1 83 ? 11.312 17.75 7.078 1 93.31 83 HIS B N 1
ATOM 1540 C CA . HIS B 1 83 ? 12.031 17.734 5.812 1 93.31 83 HIS B CA 1
ATOM 1541 C C . HIS B 1 83 ? 11.359 18.625 4.781 1 93.31 83 HIS B C 1
ATOM 1543 O O . HIS B 1 83 ? 11.312 18.297 3.596 1 93.31 83 HIS B O 1
ATOM 1549 N N . GLY B 1 84 ? 10.781 19.672 5.215 1 94 84 GLY B N 1
ATOM 1550 C CA . GLY B 1 84 ? 10.266 20.688 4.309 1 94 84 GLY B CA 1
ATOM 1551 C C . GLY B 1 84 ? 8.766 20.641 4.141 1 94 84 GLY B C 1
ATOM 1552 O O . GLY B 1 84 ? 8.172 21.531 3.533 1 94 84 GLY B O 1
ATOM 1553 N N . LEU B 1 85 ? 8.156 19.625 4.727 1 95.75 85 LEU B N 1
ATOM 1554 C CA . LEU B 1 85 ? 6.727 19.469 4.496 1 95.75 85 LEU B CA 1
ATOM 1555 C C . LEU B 1 85 ? 5.934 20.516 5.273 1 95.75 85 LEU B C 1
ATOM 1557 O O . LEU B 1 85 ? 5.184 21.297 4.684 1 95.75 85 LEU B O 1
ATOM 1561 N N . ALA B 1 86 ? 6.137 20.594 6.547 1 96 86 ALA B N 1
ATOM 1562 C CA . ALA B 1 86 ? 5.422 21.562 7.371 1 96 86 ALA B CA 1
ATOM 1563 C C . ALA B 1 86 ? 5.758 22.984 6.945 1 96 86 ALA B C 1
ATOM 1565 O O . ALA B 1 86 ? 4.875 23.844 6.871 1 96 86 ALA B O 1
ATOM 1566 N N . ALA B 1 87 ? 7.023 23.188 6.672 1 96.38 87 ALA B N 1
ATOM 1567 C CA . ALA B 1 87 ? 7.469 24.516 6.25 1 96.38 87 ALA B CA 1
ATOM 1568 C C . ALA B 1 87 ? 6.828 24.906 4.926 1 96.38 87 ALA B C 1
ATOM 1570 O O . ALA B 1 87 ? 6.449 26.062 4.734 1 96.38 87 ALA B O 1
ATOM 1571 N N . GLY B 1 88 ? 6.738 24.016 4.012 1 96.56 88 GLY B N 1
ATOM 1572 C CA . GLY B 1 88 ? 6.109 24.281 2.729 1 96.56 88 GLY B CA 1
ATOM 1573 C C . GLY B 1 88 ? 4.637 24.609 2.846 1 96.56 88 GLY B C 1
ATOM 1574 O O . GLY B 1 88 ? 4.148 25.531 2.184 1 96.56 88 GLY B O 1
ATOM 1575 N N . LEU B 1 89 ? 3.986 23.906 3.682 1 96.75 89 LEU B N 1
ATOM 1576 C CA . LEU B 1 89 ? 2.57 24.156 3.916 1 96.75 89 LEU B CA 1
ATOM 1577 C C . LEU B 1 89 ? 2.363 25.547 4.512 1 96.75 89 LEU B C 1
ATOM 1579 O O . LEU B 1 89 ? 1.468 26.281 4.09 1 96.75 89 LEU B O 1
ATOM 1583 N N . ALA B 1 90 ? 3.176 25.875 5.473 1 96.38 90 ALA B N 1
ATOM 1584 C CA . ALA B 1 90 ? 3.092 27.203 6.082 1 96.38 90 ALA B CA 1
ATOM 1585 C C . ALA B 1 90 ? 3.365 28.297 5.059 1 96.38 90 ALA B C 1
ATOM 1587 O O . ALA B 1 90 ? 2.682 29.312 5.039 1 96.38 90 ALA B O 1
ATOM 1588 N N . ALA B 1 91 ? 4.309 28.016 4.23 1 95.94 91 ALA B N 1
ATOM 1589 C CA . ALA B 1 91 ? 4.652 28.984 3.191 1 95.94 91 ALA B CA 1
ATOM 1590 C C . ALA B 1 91 ? 3.486 29.188 2.229 1 95.94 91 ALA B C 1
ATOM 1592 O O . ALA B 1 91 ? 3.318 30.281 1.675 1 95.94 91 ALA B O 1
ATOM 1593 N N . ASP B 1 92 ? 2.697 28.188 2.086 1 95.88 92 ASP B N 1
ATOM 1594 C CA . ASP B 1 92 ? 1.556 28.25 1.178 1 95.88 92 ASP B CA 1
ATOM 1595 C C . ASP B 1 92 ? 0.368 28.953 1.836 1 95.88 92 ASP B C 1
ATOM 1597 O O . ASP B 1 92 ? -0.65 29.203 1.187 1 95.88 92 ASP B O 1
ATOM 1601 N N . GLY B 1 93 ? 0.493 29.188 3.189 1 95.69 93 GLY B N 1
ATOM 1602 C CA . GLY B 1 93 ? -0.537 29.969 3.857 1 95.69 93 GLY B CA 1
ATOM 1603 C C . GLY B 1 93 ? -1.336 29.156 4.863 1 95.69 93 GLY B C 1
ATOM 1604 O O . GLY B 1 93 ? -2.244 29.688 5.508 1 95.69 93 GLY B O 1
ATOM 1605 N N . TRP B 1 94 ? -0.958 27.906 5.023 1 96.44 94 TRP B N 1
ATOM 1606 C CA . TRP B 1 94 ? -1.698 27.078 5.965 1 96.44 94 TRP B CA 1
ATOM 1607 C C . TRP B 1 94 ? -1.21 27.297 7.391 1 96.44 94 TRP B C 1
ATOM 1609 O O . TRP B 1 94 ? -0.021 27.531 7.621 1 96.44 94 TRP B O 1
ATOM 1619 N N . ILE B 1 95 ? -2.191 27.266 8.25 1 96.81 95 ILE B N 1
ATOM 1620 C CA . ILE B 1 95 ? -1.814 27.125 9.656 1 96.81 95 ILE B CA 1
ATOM 1621 C C . ILE B 1 95 ? -1.51 25.656 9.961 1 96.81 95 ILE B C 1
ATOM 1623 O O . ILE B 1 95 ? -2.365 24.797 9.773 1 96.81 95 ILE B O 1
ATOM 1627 N N . VAL B 1 96 ? -0.291 25.406 10.398 1 96.31 96 VAL B N 1
ATOM 1628 C CA . VAL B 1 96 ? 0.143 24.031 10.625 1 96.31 96 VAL B CA 1
ATOM 1629 C C . VAL B 1 96 ? 0.165 23.734 12.125 1 96.31 96 VAL B C 1
ATOM 1631 O O . VAL B 1 96 ? 0.729 24.5 12.906 1 96.31 96 VAL B O 1
ATOM 1634 N N . ASP B 1 97 ? -0.516 22.625 12.477 1 96.06 97 ASP B N 1
ATOM 1635 C CA . ASP B 1 97 ? -0.613 22.234 13.883 1 96.06 97 ASP B CA 1
ATOM 1636 C C . ASP B 1 97 ? -0.292 20.766 14.07 1 96.06 97 ASP B C 1
ATOM 1638 O O . ASP B 1 97 ? -0.421 19.969 13.141 1 96.06 97 ASP B O 1
ATOM 1642 N N . ASN B 1 98 ? 0.228 20.438 15.273 1 95.19 98 ASN B N 1
ATOM 1643 C CA . ASN B 1 98 ? 0.494 19.062 15.727 1 95.19 98 ASN B CA 1
ATOM 1644 C C . ASN B 1 98 ? -0.023 18.844 17.141 1 95.19 98 ASN B C 1
ATOM 1646 O O . ASN B 1 98 ? 0.713 19.031 18.109 1 95.19 98 ASN B O 1
ATOM 1650 N N . PRO B 1 99 ? -1.188 18.297 17.203 1 94.38 99 PRO B N 1
ATOM 1651 C CA . PRO B 1 99 ? -1.861 18.234 18.5 1 94.38 99 PRO B CA 1
ATOM 1652 C C . PRO B 1 99 ? -1.139 17.328 19.5 1 94.38 99 PRO B C 1
ATOM 1654 O O . PRO B 1 99 ? -1.259 17.516 20.719 1 94.38 99 PRO B O 1
ATOM 1657 N N . THR B 1 100 ? -0.34 16.422 18.984 1 94.06 100 THR B N 1
ATOM 1658 C CA . THR B 1 100 ? 0.25 15.461 19.906 1 94.06 100 THR B CA 1
ATOM 1659 C C . THR B 1 100 ? 1.766 15.633 19.969 1 94.06 100 THR B C 1
ATOM 1661 O O . THR B 1 100 ? 2.479 14.727 20.406 1 94.06 100 THR B O 1
ATOM 1664 N N . GLU B 1 101 ? 2.217 16.766 19.594 1 91.69 101 GLU B N 1
ATOM 1665 C CA . GLU B 1 101 ? 3.652 17.016 19.594 1 91.69 101 GLU B CA 1
ATOM 1666 C C . GLU B 1 101 ? 4.242 16.828 20.984 1 91.69 101 GLU B C 1
ATOM 1668 O O . GLU B 1 101 ? 3.686 17.297 21.984 1 91.69 101 GLU B O 1
ATOM 1673 N N . GLY B 1 102 ? 5.312 16.031 21.016 1 90.88 102 GLY B N 1
ATOM 1674 C CA . GLY B 1 102 ? 6.031 15.844 22.266 1 90.88 102 GLY B CA 1
ATOM 1675 C C . GLY B 1 102 ? 5.445 14.742 23.125 1 90.88 102 GLY B C 1
ATOM 1676 O O . GLY B 1 102 ? 6.02 14.383 24.156 1 90.88 102 GLY B O 1
ATOM 1677 N N . MET B 1 103 ? 4.398 14.211 22.719 1 93.25 103 MET B N 1
ATOM 1678 C CA . MET B 1 103 ? 3.75 13.172 23.5 1 93.25 103 MET B CA 1
ATOM 1679 C C . MET B 1 103 ? 4.309 11.797 23.156 1 93.25 103 MET B C 1
ATOM 1681 O O . MET B 1 103 ? 4.586 11.516 21.984 1 93.25 103 MET B O 1
ATOM 1685 N N . GLY B 1 104 ? 4.535 10.984 24.219 1 91.69 104 GLY B N 1
ATOM 1686 C CA . GLY B 1 104 ? 4.809 9.578 23.969 1 91.69 104 GLY B CA 1
ATOM 1687 C C . GLY B 1 104 ? 3.594 8.812 23.469 1 91.69 104 GLY B C 1
ATOM 1688 O O . GLY B 1 104 ? 2.471 9.312 23.531 1 91.69 104 GLY B O 1
ATOM 1689 N N . ILE B 1 105 ? 3.918 7.648 23.031 1 89.38 105 ILE B N 1
ATOM 1690 C CA . ILE B 1 105 ? 2.881 6.836 22.406 1 89.38 105 ILE B CA 1
ATOM 1691 C C . ILE B 1 105 ? 1.701 6.676 23.359 1 89.38 105 ILE B C 1
ATOM 1693 O O . ILE B 1 105 ? 0.542 6.766 22.938 1 89.38 105 ILE B O 1
ATOM 1697 N N . GLY B 1 106 ? 1.963 6.328 24.609 1 93.56 106 GLY B N 1
ATOM 1698 C CA . GLY B 1 106 ? 0.892 6.148 25.578 1 93.56 106 GLY B CA 1
ATOM 1699 C C . GLY B 1 106 ? 0.031 7.383 25.75 1 93.56 106 GLY B C 1
ATOM 1700 O O . GLY B 1 106 ? -1.197 7.289 25.797 1 93.56 106 GLY B O 1
ATOM 1701 N N . THR B 1 107 ? 0.626 8.531 25.875 1 95.31 107 THR B N 1
ATOM 1702 C CA . THR B 1 107 ? -0.082 9.797 26.031 1 95.31 107 THR B CA 1
ATOM 1703 C C . THR B 1 107 ? -0.877 10.133 24.781 1 95.31 107 THR B C 1
ATOM 1705 O O . THR B 1 107 ? -1.983 10.672 24.859 1 95.31 107 THR B O 1
ATOM 1708 N N . GLN B 1 108 ? -0.344 9.812 23.672 1 94.06 108 GLN B N 1
ATOM 1709 C CA . GLN B 1 108 ? -1.081 10.031 22.438 1 94.06 108 GLN B CA 1
ATOM 1710 C C . GLN B 1 108 ? -2.336 9.164 22.391 1 94.06 108 GLN B C 1
ATOM 1712 O O . GLN B 1 108 ? -3.4 9.625 21.969 1 94.06 108 GLN B O 1
ATOM 1717 N N . LEU B 1 109 ? -2.141 7.922 22.766 1 93.12 109 LEU B N 1
ATOM 1718 C CA . LEU B 1 109 ? -3.299 7.035 22.797 1 93.12 109 LEU B CA 1
ATOM 1719 C C . LEU B 1 109 ? -4.391 7.598 23.703 1 93.12 109 LEU B C 1
ATOM 1721 O O . LEU B 1 109 ? -5.574 7.559 23.344 1 93.12 109 LEU B O 1
ATOM 1725 N N . ALA B 1 110 ? -3.98 8.125 24.797 1 94.25 110 ALA B N 1
ATOM 1726 C CA . ALA B 1 110 ? -4.926 8.734 25.734 1 94.25 110 ALA B CA 1
ATOM 1727 C C . ALA B 1 110 ? -5.594 9.961 25.109 1 94.25 110 ALA B C 1
ATOM 1729 O O . ALA B 1 110 ? -6.789 10.188 25.297 1 94.25 110 ALA B O 1
ATOM 1730 N N . PHE B 1 111 ? -4.832 10.727 24.422 1 94.88 111 PHE B N 1
ATOM 1731 C CA . PHE B 1 111 ? -5.352 11.906 23.734 1 94.88 111 PHE B CA 1
ATOM 1732 C C . PHE B 1 111 ? -6.484 11.531 22.781 1 94.88 111 PHE B C 1
ATOM 1734 O O . PHE B 1 111 ? -7.555 12.133 22.812 1 94.88 111 PHE B O 1
ATOM 1741 N N . TYR B 1 112 ? -6.289 10.516 22.016 1 94.44 112 TYR B N 1
ATOM 1742 C CA . TYR B 1 112 ? -7.281 10.141 21 1 94.44 112 TYR B CA 1
ATOM 1743 C C . TYR B 1 112 ? -8.453 9.414 21.641 1 94.44 112 TYR B C 1
ATOM 1745 O O . TYR B 1 112 ? -9.578 9.484 21.156 1 94.44 112 TYR B O 1
ATOM 1753 N N . ALA B 1 113 ? -8.164 8.695 22.75 1 91.25 113 ALA B N 1
ATOM 1754 C CA . ALA B 1 113 ? -9.234 8.016 23.469 1 91.25 113 ALA B CA 1
ATOM 1755 C C . ALA B 1 113 ? -10.164 9.023 24.141 1 91.25 113 ALA B C 1
ATOM 1757 O O . ALA B 1 113 ? -11.367 8.781 24.266 1 91.25 113 ALA B O 1
ATOM 1758 N N . ALA B 1 114 ? -9.617 10.102 24.469 1 87.06 114 ALA B N 1
ATOM 1759 C CA . ALA B 1 114 ? -10.383 11.125 25.172 1 87.06 114 ALA B CA 1
ATOM 1760 C C . ALA B 1 114 ? -11.242 11.938 24.203 1 87.06 114 ALA B C 1
ATOM 1762 O O . ALA B 1 114 ? -12.211 12.578 24.625 1 87.06 114 ALA B O 1
ATOM 1763 N N . ALA B 1 115 ? -10.844 11.898 23.016 1 74.06 115 ALA B N 1
ATOM 1764 C CA . ALA B 1 115 ? -11.562 12.703 22.031 1 74.06 115 ALA B CA 1
ATOM 1765 C C . ALA B 1 115 ? -12.773 11.953 21.484 1 74.06 115 ALA B C 1
ATOM 1767 O O . ALA B 1 115 ? -13.469 12.445 20.594 1 74.06 115 ALA B O 1
ATOM 1768 N N . ARG B 1 116 ? -13.031 10.758 22.062 1 58.44 116 ARG B N 1
ATOM 1769 C CA . ARG B 1 116 ? -14.172 9.938 21.672 1 58.44 116 ARG B CA 1
ATOM 1770 C C . ARG B 1 116 ? -15.461 10.438 22.328 1 58.44 116 ARG B C 1
ATOM 1772 O O . ARG B 1 116 ? -15.438 10.953 23.438 1 58.44 116 ARG B O 1
#

pLDDT: mean 86.58, std 11.69, range [49.69, 96.88]

Radius of gyration: 21.06 Å; Cα contacts (8 Å, |Δi|>4): 257; chains: 2; bounding box: 36×60×52 Å

Secondary structure (DSSP, 8-state):
--HHHHHHHHHHHHH-S---EEETTTEEE-TT----GGGS-STT--HHHHHHHHHHHHHHHHHH--S--SEEE--S-GGGTTTTHHHHHHHTT-EEE-TTTT--HHHHHHHHHHT-/--HHHHHHHHHHHHH-S---EEETTTEEE-TT----GGGS-STT--HHHHHHHHHHHHHHHHHH--S--SEEE--S-GGGTTTTHHHHHHHTT-EEE-TTTT--HHHHHHHHHHT-

Sequence (232 aa):
MSPLFTGRRAWAERHCDTWYVVSALHGLIHPNDIISPYDVTLIGASAAEKRRWASRVLGQFRDRHPSGSGTVEFHAGGDYRAHGLAAGLAADGWIVDNPTEGMGIGTQLAFYAAARMSPLFTGRRAWAERHCDTWYVVSALHGLIHPNDIISPYDVTLIGASAAEKRRWASRVLGQFRDRHPSGSGTVEFHAGGDYRAHGLAAGLAADGWIVDNPTEGMGIGTQLAFYAAAR

Organism: NCBI:txid1608957

Solvent-accessible surface area (backbone atoms only — not comparable to full-atom values): 13558 Å² total; per-residue (Å²): 121,55,71,60,53,52,32,43,48,52,49,35,68,73,74,37,97,70,64,67,48,70,22,63,82,74,26,62,36,47,82,83,52,77,75,50,70,61,79,44,65,68,73,88,56,49,72,67,55,45,31,52,48,23,49,50,28,48,51,55,46,38,73,75,41,77,65,40,73,53,77,48,74,50,85,65,62,69,80,77,46,34,61,56,29,49,60,49,42,40,72,53,48,24,45,76,45,50,90,55,71,93,52,52,71,70,57,41,45,50,53,38,60,65,72,104,120,54,72,60,54,52,32,42,49,53,48,36,70,72,74,37,97,68,65,69,48,70,23,62,81,72,28,61,37,48,83,83,52,76,76,51,68,60,80,43,65,69,75,87,56,50,71,68,54,45,31,52,48,22,50,49,28,47,51,54,47,38,74,76,41,77,65,39,75,53,74,46,74,49,86,65,62,68,79,78,46,34,61,56,28,48,60,49,43,40,72,52,50,26,43,76,44,50,89,53,69,92,52,50,71,71,57,40,45,49,52,38,60,65,73,105